Protein AF-A0A7S1DDI4-F1 (afdb_monomer_lite)

Secondary structure (DSSP, 8-state):
---SEEEEEETTEEEEE-EEEEEPPSSTTSPEEEEEEE--TT--HHHHHHHHHHHHS-TT----SSPPPPGGG--EEEEEE---SS---EEEEE-HHHHHHHTT--STTSPPPHHHHHHHHT--EEEE-S-EEEE-TTS-EEEESSHHHHHHHHHHHHHHHHHHHHHHHHHHHHHHHHHHHHHHHHHHHHHTTSS--TT--HHHHHHHHHHTTPPPPPP-

Sequence (220 aa):
GFEGEVERIGPHSYRLRGFAEYFEPVAKGKPGIVSVTEIGPTLRTDTLREAWKERFGPVEVKESKRRKAPDAHQFLKDEAVFNTATKIRIDLTVDPDKLRAACGVTSAKRKVTCERLEKVLGISETVSTTNVHMFDAKMCMRRFATPEAVMEHFFRHRMEAYDRRKAHQVAQMRERVKELSNRARYSTMVHDGELSVVKKRVADRIADLEAFGFDKMLPK

Radius of gyration: 36.26 Å; chains: 1; bounding box: 77×39×101 Å

Foldseek 3Di:
DAPFDWADPDPFKIKTAWFKDKADDPDPPFWIKIKTWGFGPVDDPVVLVVVCCQFADDPPDPDDDDDHHPPLRNFFDDKDWPDDPPIGIIITGTHPVSLCVQLVNPDPPDHRDRVSVCVSSVRMDMDGPCADWDQAPVRDIDGDRGPVSVVVSVVVVVVVVVVVVVVVVVVVVVLVCLVVVLVVVVVVCVVVVVDDPPPDDPVVNVVVCVVVPRDDHDDD

Structure (mmCIF, N/CA/C/O backbone):
data_AF-A0A7S1DDI4-F1
#
_entry.id   AF-A0A7S1DDI4-F1
#
loop_
_atom_site.group_PDB
_atom_site.id
_atom_site.type_symbol
_atom_site.label_atom_id
_atom_site.label_alt_id
_atom_site.label_comp_id
_atom_site.label_asym_id
_atom_site.label_entity_id
_atom_site.label_seq_id
_atom_site.pdbx_PDB_ins_code
_atom_site.Cartn_x
_atom_site.Cartn_y
_atom_site.Cartn_z
_atom_site.occupancy
_atom_site.B_iso_or_equiv
_atom_site.auth_seq_id
_atom_site.auth_comp_id
_atom_site.auth_asym_id
_atom_site.auth_atom_id
_atom_site.pdbx_PDB_model_num
ATOM 1 N N . GLY A 1 1 ? 3.780 9.840 -7.175 1.00 84.38 1 GLY A N 1
ATOM 2 C CA . GLY A 1 1 ? 3.433 8.405 -7.092 1.00 84.38 1 GLY A CA 1
ATOM 3 C C . GLY A 1 1 ? 3.817 7.763 -8.406 1.00 84.38 1 GLY A C 1
ATOM 4 O O . GLY A 1 1 ? 4.172 8.513 -9.299 1.00 84.38 1 GLY A O 1
ATOM 5 N N . PHE A 1 2 ? 3.774 6.435 -8.517 1.00 89.81 2 PHE A N 1
ATOM 6 C CA . PHE A 1 2 ? 4.017 5.763 -9.800 1.00 89.81 2 PHE A CA 1
ATOM 7 C C . PHE A 1 2 ? 2.853 6.063 -10.755 1.00 89.81 2 PHE A C 1
ATOM 9 O O . PHE A 1 2 ? 1.707 5.762 -10.415 1.00 89.81 2 PHE A O 1
ATOM 16 N N . GLU A 1 3 ? 3.139 6.702 -11.889 1.00 90.44 3 GLU A N 1
ATOM 17 C CA . GLU A 1 3 ? 2.148 7.064 -12.922 1.00 90.44 3 GLU A CA 1
ATOM 18 C C . GLU A 1 3 ? 2.139 6.052 -14.088 1.00 90.44 3 GLU A C 1
ATOM 20 O O . GLU A 1 3 ? 1.353 6.197 -15.021 1.00 90.44 3 GLU A O 1
ATOM 25 N N . GLY A 1 4 ? 2.990 5.020 -14.026 1.00 88.44 4 GLY A N 1
ATOM 26 C CA . GLY A 1 4 ? 3.113 3.966 -15.031 1.00 88.44 4 GLY A CA 1
ATOM 27 C C . GLY A 1 4 ? 1.968 2.947 -15.050 1.00 88.44 4 GLY A C 1
ATOM 28 O O . GLY A 1 4 ? 1.038 2.981 -14.242 1.00 88.44 4 GLY A O 1
ATOM 29 N N . GLU A 1 5 ? 2.051 1.990 -15.974 1.00 91.62 5 GLU A N 1
ATOM 30 C CA . GLU A 1 5 ? 1.033 0.945 -16.147 1.00 91.62 5 GLU A CA 1
ATOM 31 C C . GLU A 1 5 ? 1.404 -0.338 -15.387 1.00 91.62 5 GLU A C 1
ATOM 33 O O . GLU A 1 5 ? 2.550 -0.792 -15.419 1.00 91.62 5 GLU A O 1
ATOM 38 N N . VAL A 1 6 ? 0.425 -0.958 -14.722 1.00 93.56 6 VAL A N 1
ATOM 39 C CA . VAL A 1 6 ? 0.587 -2.262 -14.062 1.00 93.56 6 VAL A CA 1
ATOM 40 C C . VAL A 1 6 ? -0.178 -3.319 -14.850 1.00 93.56 6 VAL A C 1
ATOM 42 O O . VAL A 1 6 ? -1.406 -3.351 -14.835 1.00 93.56 6 VAL A O 1
ATOM 45 N N . GLU A 1 7 ? 0.549 -4.212 -15.514 1.00 92.62 7 GLU A N 1
ATOM 46 C CA . GLU A 1 7 ? -0.011 -5.277 -16.347 1.00 92.62 7 GLU A CA 1
ATOM 47 C C . GLU A 1 7 ? 0.190 -6.638 -15.669 1.00 92.62 7 GLU A C 1
ATOM 49 O O . GLU A 1 7 ? 1.288 -6.978 -15.228 1.00 92.62 7 GLU A O 1
ATOM 54 N N . ARG A 1 8 ? -0.847 -7.474 -15.603 1.00 92.12 8 ARG A N 1
ATOM 55 C CA . ARG A 1 8 ? -0.703 -8.853 -15.119 1.00 92.12 8 ARG A CA 1
ATOM 56 C C . ARG A 1 8 ? -0.262 -9.763 -16.267 1.00 92.12 8 ARG A C 1
ATOM 58 O O . ARG A 1 8 ? -1.053 -10.049 -17.157 1.00 92.12 8 ARG A O 1
ATOM 65 N N . ILE A 1 9 ? 0.972 -10.269 -16.213 1.00 93.00 9 ILE A N 1
ATOM 66 C CA . ILE A 1 9 ? 1.520 -11.181 -17.236 1.00 93.00 9 ILE A CA 1
ATOM 67 C C . ILE A 1 9 ? 1.189 -12.646 -16.912 1.00 93.00 9 ILE A C 1
ATOM 69 O O . ILE A 1 9 ? 1.096 -13.488 -17.801 1.00 93.00 9 ILE A O 1
ATOM 73 N N . GLY A 1 10 ? 1.033 -12.981 -15.628 1.00 90.88 10 GLY A N 1
ATOM 74 C CA . GLY A 1 10 ? 0.768 -14.352 -15.199 1.00 90.88 10 GLY A CA 1
ATOM 75 C C . GLY A 1 10 ? 0.037 -14.444 -13.861 1.00 90.88 10 GLY A C 1
ATOM 76 O O . GLY A 1 10 ? -0.266 -13.422 -13.239 1.00 90.88 10 GLY A O 1
ATOM 77 N N . PRO A 1 11 ? -0.228 -15.669 -13.368 1.00 87.75 11 PRO A N 1
ATOM 78 C CA . PRO A 1 11 ? -0.987 -15.875 -12.135 1.00 87.75 11 PRO A CA 1
ATOM 79 C C . PRO A 1 11 ? -0.403 -15.128 -10.931 1.00 87.75 11 PRO A C 1
ATOM 81 O O . PRO A 1 11 ? -1.154 -14.519 -10.174 1.00 87.75 11 PRO A O 1
ATOM 84 N N . HIS A 1 12 ? 0.927 -15.115 -10.818 1.00 90.25 12 HIS A N 1
ATOM 85 C CA . HIS A 1 12 ? 1.681 -14.463 -9.744 1.00 90.25 12 HIS A CA 1
ATOM 86 C C . HIS A 1 12 ? 2.728 -13.477 -10.276 1.00 90.25 12 HIS A C 1
ATOM 88 O O . HIS A 1 12 ? 3.721 -13.242 -9.598 1.00 90.25 12 HIS A O 1
ATOM 94 N N . SER A 1 13 ? 2.580 -12.965 -11.501 1.00 92.62 13 SER A N 1
ATOM 95 C CA . SER A 1 13 ? 3.592 -12.108 -12.128 1.00 92.62 13 SER A CA 1
ATOM 96 C C . SER A 1 13 ? 2.969 -10.868 -12.752 1.00 92.62 13 SER A C 1
ATOM 98 O O . SER A 1 13 ? 1.997 -10.962 -13.504 1.00 92.62 13 SER A O 1
ATOM 100 N N . TYR A 1 14 ? 3.563 -9.720 -12.440 1.00 93.00 14 TYR A N 1
ATOM 101 C CA . TYR A 1 14 ? 3.110 -8.396 -12.840 1.00 93.00 14 TYR A CA 1
ATOM 102 C C . TYR A 1 14 ? 4.252 -7.640 -13.513 1.00 93.00 14 TYR A C 1
ATOM 104 O O . TYR A 1 14 ? 5.384 -7.679 -13.032 1.00 93.00 14 TYR A O 1
ATOM 112 N N . ARG A 1 15 ? 3.955 -6.944 -14.609 1.00 93.44 15 ARG A N 1
ATOM 113 C CA . ARG A 1 15 ? 4.830 -5.960 -15.241 1.00 93.44 15 ARG A CA 1
ATOM 114 C C . ARG A 1 15 ? 4.478 -4.579 -14.719 1.00 93.44 15 ARG A C 1
ATOM 116 O O . ARG A 1 15 ? 3.309 -4.212 -14.708 1.00 93.44 15 ARG A O 1
ATOM 123 N N . LEU A 1 16 ? 5.489 -3.816 -14.343 1.00 93.94 16 LEU A N 1
ATOM 124 C CA . LEU A 1 16 ? 5.377 -2.410 -13.981 1.00 93.94 16 LEU A CA 1
ATOM 125 C C . LEU A 1 16 ? 6.061 -1.628 -15.094 1.00 93.94 16 LEU A C 1
ATOM 127 O O . LEU A 1 16 ? 7.286 -1.680 -15.217 1.00 93.94 16 LEU A O 1
ATOM 131 N N . ARG A 1 17 ? 5.270 -1.005 -15.964 1.00 91.81 17 ARG A N 1
ATOM 132 C CA . ARG A 1 17 ? 5.754 -0.366 -17.184 1.00 91.81 17 ARG A CA 1
ATOM 133 C C . ARG A 1 17 ? 6.088 1.097 -16.943 1.00 91.81 17 ARG A C 1
ATOM 135 O O . ARG A 1 17 ? 5.250 1.851 -16.451 1.00 91.81 17 ARG A O 1
ATOM 142 N N . GLY A 1 18 ? 7.303 1.475 -17.325 1.00 90.19 18 GLY A N 1
ATOM 143 C CA . GLY A 1 18 ? 7.683 2.873 -17.486 1.00 90.19 18 GLY A CA 1
ATOM 144 C C . GLY A 1 18 ? 7.173 3.445 -18.810 1.00 90.19 18 GLY A C 1
ATOM 145 O O . GLY A 1 18 ? 6.690 2.714 -19.674 1.00 90.19 18 GLY A O 1
ATOM 146 N N . PHE A 1 19 ? 7.333 4.752 -18.986 1.00 91.94 19 PHE A N 1
ATOM 147 C CA . PHE A 1 19 ? 6.937 5.461 -20.197 1.00 91.94 19 PHE A CA 1
ATOM 148 C C . PHE A 1 19 ? 8.139 6.145 -20.833 1.00 91.94 19 PHE A C 1
ATOM 150 O O . PHE A 1 19 ? 8.866 6.907 -20.188 1.00 91.94 19 PHE A O 1
ATOM 157 N N . ALA A 1 20 ? 8.318 5.874 -22.124 1.00 92.31 20 ALA A N 1
ATOM 158 C CA . ALA A 1 20 ? 9.282 6.555 -22.967 1.00 92.31 20 ALA A CA 1
ATOM 159 C C . ALA A 1 20 ? 8.697 6.806 -24.357 1.00 92.31 20 ALA A C 1
ATOM 161 O O . ALA A 1 20 ? 8.103 5.915 -24.971 1.00 92.31 20 ALA A O 1
ATOM 162 N N . GLU A 1 21 ? 8.921 8.008 -24.874 1.00 90.75 21 GLU A N 1
ATOM 163 C CA . GLU A 1 21 ? 8.532 8.398 -26.224 1.00 90.75 21 GLU A CA 1
ATOM 164 C C . GLU A 1 21 ? 9.764 8.764 -27.051 1.00 90.75 21 GLU A C 1
ATOM 166 O O . GLU A 1 21 ? 10.669 9.459 -26.590 1.00 90.75 21 GLU A O 1
ATOM 171 N N . TYR A 1 22 ? 9.801 8.276 -28.291 1.00 90.12 22 TYR A N 1
ATOM 172 C CA . TYR A 1 22 ? 10.848 8.610 -29.247 1.00 90.12 22 TYR A CA 1
ATOM 173 C C . TYR A 1 22 ? 10.366 9.671 -30.236 1.00 90.12 22 TYR A C 1
ATOM 175 O O . TYR A 1 22 ? 9.380 9.472 -30.950 1.00 90.12 22 TYR A O 1
ATOM 183 N N . PHE A 1 23 ? 11.124 10.758 -30.315 1.00 87.69 23 PHE A N 1
ATOM 184 C CA . PHE A 1 23 ? 10.962 11.851 -31.257 1.00 87.69 23 PHE A CA 1
ATOM 185 C C . PHE A 1 23 ? 11.992 11.719 -32.382 1.00 87.69 23 PHE A C 1
ATOM 187 O O . PHE A 1 23 ? 13.209 11.769 -32.166 1.00 87.69 23 PHE A O 1
ATOM 194 N N . GLU A 1 24 ? 11.487 11.534 -33.603 1.00 81.75 24 GLU A N 1
ATOM 195 C CA . GLU A 1 24 ? 12.310 11.437 -34.806 1.00 81.75 24 GLU A CA 1
ATOM 196 C C . GLU A 1 24 ? 12.983 12.783 -35.135 1.00 81.75 24 GLU A C 1
ATOM 198 O O . GLU A 1 24 ? 12.406 13.847 -34.895 1.00 81.75 24 GLU A O 1
ATOM 203 N N . PRO A 1 25 ? 14.202 12.767 -35.701 1.00 83.44 25 PRO A N 1
ATOM 204 C CA . PRO A 1 25 ? 14.901 13.992 -36.060 1.00 83.44 25 PRO A CA 1
ATOM 205 C C . PRO A 1 25 ? 14.186 14.748 -37.189 1.00 83.44 25 PRO A C 1
ATOM 207 O O . PRO A 1 25 ? 13.810 14.174 -38.207 1.00 83.44 25 PRO A O 1
ATOM 210 N N . VAL A 1 26 ? 14.091 16.075 -37.046 1.00 75.50 26 VAL A N 1
ATOM 211 C CA . VAL A 1 26 ? 13.443 16.980 -38.022 1.00 75.50 26 VAL A CA 1
ATOM 212 C C . VAL A 1 26 ? 14.180 17.020 -39.375 1.00 75.50 26 VAL A C 1
ATOM 214 O O . VAL A 1 26 ? 13.585 17.341 -40.399 1.00 75.50 26 VAL A O 1
ATOM 217 N N . ALA A 1 27 ? 15.474 16.682 -39.406 1.00 75.56 27 ALA A N 1
ATOM 218 C CA . ALA A 1 27 ? 16.278 16.617 -40.628 1.00 75.56 27 ALA A CA 1
ATOM 219 C C . ALA A 1 27 ? 17.186 15.378 -40.634 1.00 75.56 27 ALA A C 1
ATOM 221 O O . ALA A 1 27 ? 17.688 14.965 -39.585 1.00 75.56 27 ALA A O 1
ATOM 222 N N . LYS A 1 28 ? 17.440 14.816 -41.825 1.00 69.38 28 LYS A N 1
ATOM 223 C CA . LYS A 1 28 ? 18.372 13.689 -42.003 1.00 69.38 28 LYS A CA 1
ATOM 224 C C . LYS A 1 28 ? 19.767 14.079 -41.494 1.00 69.38 28 LYS A C 1
ATOM 226 O O . LYS A 1 28 ? 20.291 15.114 -41.889 1.00 69.38 28 LYS A O 1
ATOM 231 N N . GLY A 1 29 ? 20.342 13.259 -40.613 1.00 70.31 29 GLY A N 1
ATOM 232 C CA . GLY A 1 29 ? 21.663 13.484 -40.007 1.00 70.31 29 GLY A CA 1
ATOM 233 C C . GLY A 1 29 ? 21.658 14.193 -38.645 1.00 70.31 29 GLY A C 1
ATOM 234 O O . GLY A 1 29 ? 22.714 14.296 -38.024 1.00 70.31 29 GLY A O 1
ATOM 235 N N . LYS A 1 30 ? 20.501 14.651 -38.141 1.00 80.00 30 LYS A N 1
ATOM 236 C CA . LYS A 1 30 ? 20.372 15.143 -36.757 1.00 80.00 30 LYS A CA 1
ATOM 237 C C . LYS A 1 30 ? 20.088 13.987 -35.781 1.00 80.00 30 LYS A C 1
ATOM 239 O O . LYS A 1 30 ? 19.490 12.991 -36.193 1.00 80.00 30 LYS A O 1
ATOM 244 N N . PRO A 1 31 ? 20.499 14.094 -34.502 1.00 83.94 31 PRO A N 1
ATOM 245 C CA . PRO A 1 31 ? 20.160 13.092 -33.496 1.00 83.94 31 PRO A CA 1
ATOM 246 C C . PRO A 1 31 ? 18.652 13.094 -33.204 1.00 83.94 31 PRO A C 1
ATOM 248 O O . PRO A 1 31 ? 17.998 14.134 -33.286 1.00 83.94 31 PRO A O 1
ATOM 251 N N . GLY A 1 32 ? 18.108 11.922 -32.874 1.00 87.25 32 GLY A N 1
ATOM 252 C CA . GLY A 1 32 ? 16.754 11.800 -32.332 1.00 87.25 32 GLY A CA 1
ATOM 253 C C . GLY A 1 32 ? 16.747 12.026 -30.820 1.00 87.25 32 GLY A C 1
ATOM 254 O O . GLY A 1 32 ? 17.802 11.999 -30.184 1.00 87.25 32 GLY A O 1
ATOM 255 N N . ILE A 1 33 ? 15.561 12.222 -30.245 1.00 90.31 33 ILE A N 1
ATOM 256 C CA . ILE A 1 33 ? 15.396 12.417 -28.798 1.00 90.31 33 ILE A CA 1
ATOM 257 C C . ILE A 1 33 ? 14.494 11.316 -28.257 1.00 90.31 33 ILE A C 1
ATOM 259 O O . ILE A 1 33 ? 13.410 11.093 -28.788 1.00 90.31 33 ILE A O 1
ATOM 263 N N . VAL A 1 34 ? 14.920 10.627 -27.201 1.00 92.19 34 VAL A N 1
ATOM 264 C CA . VAL A 1 34 ? 14.038 9.754 -26.416 1.00 92.19 34 VAL A CA 1
ATOM 265 C C . VAL A 1 34 ? 13.746 10.445 -25.096 1.00 92.19 34 VAL A C 1
ATOM 267 O O . VAL A 1 34 ? 14.666 10.663 -24.315 1.00 92.19 34 VAL A O 1
ATOM 270 N N . SER A 1 35 ? 12.485 10.785 -24.848 1.00 92.81 35 SER A N 1
ATOM 271 C CA . SER A 1 35 ? 12.054 11.355 -23.572 1.00 92.81 35 SER A CA 1
ATOM 272 C C . SER A 1 35 ? 11.513 10.246 -22.683 1.00 92.81 35 SER A C 1
ATOM 274 O O . SER A 1 35 ? 10.544 9.575 -23.040 1.00 92.81 35 SER A O 1
ATOM 276 N N . VAL A 1 36 ? 12.165 10.030 -21.544 1.00 93.94 36 VAL A N 1
ATOM 277 C CA . VAL A 1 36 ? 11.733 9.091 -20.507 1.00 93.94 36 VAL A CA 1
ATOM 278 C C . VAL A 1 36 ? 11.034 9.881 -19.414 1.00 93.94 36 VAL A C 1
ATOM 280 O O . VAL A 1 36 ? 11.649 10.741 -18.780 1.00 93.94 36 VAL A O 1
ATOM 283 N N . THR A 1 37 ? 9.760 9.580 -19.190 1.00 93.44 37 THR A N 1
ATOM 284 C CA . THR A 1 37 ? 8.915 10.293 -18.221 1.00 93.44 37 THR A CA 1
ATOM 285 C C . THR A 1 37 ? 8.569 9.449 -17.002 1.00 93.44 37 THR A C 1
ATOM 287 O O . THR A 1 37 ? 8.270 10.005 -15.955 1.00 93.44 37 THR A O 1
ATOM 290 N N . GLU A 1 38 ? 8.640 8.120 -17.108 1.00 93.88 38 GLU A N 1
ATOM 291 C CA . GLU A 1 38 ? 8.346 7.212 -15.997 1.00 93.88 38 GLU A CA 1
ATOM 292 C C . GLU A 1 38 ? 9.267 5.988 -16.049 1.00 93.88 38 GLU A C 1
ATOM 294 O O . GLU A 1 38 ? 9.551 5.457 -17.126 1.00 93.88 38 GLU A O 1
ATOM 299 N N . ILE A 1 39 ? 9.710 5.520 -14.883 1.00 93.00 39 ILE A N 1
ATOM 300 C CA . ILE A 1 39 ? 10.532 4.314 -14.722 1.00 93.00 39 ILE A CA 1
ATOM 301 C C . ILE A 1 39 ? 9.893 3.391 -13.683 1.00 93.00 39 ILE A C 1
ATOM 303 O O . ILE A 1 39 ? 9.086 3.837 -12.871 1.00 93.00 39 ILE A O 1
ATOM 307 N N . GLY A 1 40 ? 10.269 2.112 -13.689 1.00 91.00 40 GLY A N 1
ATOM 308 C CA . GLY A 1 40 ? 9.807 1.130 -12.711 1.00 91.00 40 GLY A CA 1
ATOM 309 C C . GLY A 1 40 ? 9.997 1.612 -11.265 1.00 91.00 40 GLY A C 1
ATOM 310 O O . GLY A 1 40 ? 11.004 2.255 -10.959 1.00 91.00 40 GLY A O 1
ATOM 311 N N . PRO A 1 41 ? 9.046 1.326 -10.362 1.00 90.19 41 PRO A N 1
ATOM 312 C CA . PRO A 1 41 ? 8.968 1.991 -9.065 1.00 90.19 41 PRO A CA 1
ATOM 313 C C . PRO A 1 41 ? 10.119 1.660 -8.111 1.00 90.19 41 PRO A C 1
ATOM 315 O O . PRO A 1 41 ? 10.296 2.381 -7.129 1.00 90.19 41 PRO A O 1
ATOM 318 N N . THR A 1 42 ? 10.890 0.592 -8.352 1.00 89.50 42 THR A N 1
ATOM 319 C CA . THR A 1 42 ? 12.076 0.283 -7.535 1.00 89.50 42 THR A CA 1
ATOM 320 C C . THR A 1 42 ? 13.387 0.773 -8.153 1.00 89.50 42 THR A C 1
ATOM 322 O O . THR A 1 42 ? 14.415 0.803 -7.470 1.00 89.50 42 THR A O 1
ATOM 325 N N . LEU A 1 43 ? 13.352 1.245 -9.404 1.00 89.75 43 LEU A N 1
ATOM 326 C CA . LEU A 1 43 ? 14.507 1.823 -10.081 1.00 89.75 43 LEU A CA 1
ATOM 327 C C . LEU A 1 43 ? 14.795 3.229 -9.555 1.00 89.75 43 LEU A C 1
ATOM 329 O O . LEU A 1 43 ? 13.902 4.059 -9.391 1.00 89.75 43 LEU A O 1
ATOM 333 N N . ARG A 1 44 ? 16.081 3.528 -9.351 1.00 90.56 44 ARG A N 1
ATOM 334 C CA . ARG A 1 44 ? 16.540 4.895 -9.087 1.00 90.56 44 ARG A CA 1
ATOM 335 C C . ARG A 1 44 ? 17.054 5.531 -10.367 1.00 90.56 44 ARG A C 1
ATOM 337 O O . ARG A 1 44 ? 17.801 4.906 -11.123 1.00 90.56 44 ARG A O 1
ATOM 344 N N . THR A 1 45 ? 16.706 6.799 -10.568 1.00 90.38 45 THR A N 1
ATOM 345 C CA . THR A 1 45 ? 17.098 7.577 -11.751 1.00 90.38 45 THR A CA 1
ATOM 346 C C . THR A 1 45 ? 18.607 7.583 -11.962 1.00 90.38 45 THR A C 1
ATOM 348 O O . THR A 1 45 ? 19.059 7.390 -13.084 1.00 90.38 45 THR A O 1
ATOM 351 N N . ASP A 1 46 ? 19.393 7.736 -10.894 1.00 89.25 46 ASP A N 1
ATOM 352 C CA . ASP A 1 46 ? 20.854 7.830 -10.996 1.00 89.25 46 ASP A CA 1
ATOM 353 C C . ASP A 1 46 ? 21.481 6.499 -11.410 1.00 89.25 46 ASP A C 1
ATOM 355 O O . ASP A 1 46 ? 22.232 6.448 -12.381 1.00 89.25 46 ASP A O 1
ATOM 359 N N . THR A 1 47 ? 21.074 5.402 -10.763 1.00 89.94 47 THR A N 1
ATOM 360 C CA . THR A 1 47 ? 21.549 4.053 -11.110 1.00 89.94 47 THR A CA 1
ATOM 361 C C . THR A 1 47 ? 21.197 3.668 -12.543 1.00 89.94 47 THR A C 1
ATOM 363 O O . THR A 1 47 ? 21.973 3.003 -13.227 1.00 89.94 47 THR A O 1
ATOM 366 N N . LEU A 1 48 ? 20.025 4.098 -13.017 1.00 90.06 48 LEU A N 1
ATOM 367 C CA . LEU A 1 48 ? 19.568 3.788 -14.362 1.00 90.06 48 LEU A CA 1
ATOM 368 C C . LEU A 1 48 ? 20.336 4.597 -15.413 1.00 90.06 48 LEU A C 1
ATOM 370 O O . LEU A 1 48 ? 20.734 4.049 -16.437 1.00 90.06 48 LEU A O 1
ATOM 374 N N . ARG A 1 49 ? 20.606 5.874 -15.134 1.00 89.75 49 ARG A N 1
ATOM 375 C CA . ARG A 1 49 ? 21.413 6.737 -16.003 1.00 89.75 49 ARG A CA 1
ATOM 376 C C . ARG A 1 49 ? 22.855 6.263 -16.122 1.00 89.75 49 ARG A C 1
ATOM 378 O O . ARG A 1 49 ? 23.386 6.225 -17.228 1.00 89.75 49 ARG A O 1
ATOM 385 N N . GLU A 1 50 ? 23.480 5.864 -15.018 1.00 88.62 50 GLU A N 1
ATOM 386 C CA . GLU A 1 50 ? 24.819 5.262 -15.048 1.00 88.62 50 GLU A CA 1
ATOM 387 C C . GLU A 1 50 ? 24.830 3.990 -15.902 1.00 88.62 50 GLU A C 1
ATOM 389 O O . GLU A 1 50 ? 25.683 3.844 -16.779 1.00 88.62 50 GLU A O 1
ATOM 394 N N . ALA A 1 51 ? 23.821 3.127 -15.741 1.00 87.88 51 ALA A N 1
ATOM 395 C CA . ALA A 1 51 ? 23.668 1.939 -16.573 1.00 87.88 51 ALA A CA 1
ATOM 396 C C . ALA A 1 51 ? 23.455 2.280 -18.059 1.00 87.88 51 ALA A C 1
ATOM 398 O O . ALA A 1 51 ? 23.956 1.561 -18.923 1.00 87.88 51 ALA A O 1
ATOM 399 N N . TRP A 1 52 ? 22.743 3.362 -18.391 1.00 89.62 52 TRP A N 1
ATOM 400 C CA . TRP A 1 52 ? 22.600 3.825 -19.776 1.00 89.62 52 TRP A CA 1
ATOM 401 C C . TRP A 1 52 ? 23.911 4.342 -20.357 1.00 89.62 52 TRP A C 1
ATOM 403 O O . TRP A 1 52 ? 24.232 4.000 -21.492 1.00 89.62 52 TRP A O 1
ATOM 413 N N . LYS A 1 53 ? 24.693 5.109 -19.592 1.00 86.00 53 LYS A N 1
ATOM 414 C CA . LYS A 1 53 ? 26.021 5.571 -20.024 1.00 86.00 53 LYS A CA 1
ATOM 415 C C . LYS A 1 53 ? 26.966 4.408 -20.280 1.00 86.00 53 LYS A C 1
ATOM 417 O O . LYS A 1 53 ? 27.610 4.375 -21.320 1.00 86.00 53 LYS A O 1
ATOM 422 N N . GLU A 1 54 ? 27.005 3.435 -19.373 1.00 83.12 54 GLU A N 1
ATOM 423 C CA . GLU A 1 54 ? 27.855 2.249 -19.512 1.00 83.12 54 GLU A CA 1
ATOM 424 C C . GLU A 1 54 ? 27.435 1.384 -20.712 1.00 83.12 54 GLU A C 1
ATOM 426 O O . GLU A 1 54 ? 28.279 0.878 -21.450 1.00 83.12 54 GLU A O 1
ATOM 431 N N . ARG A 1 55 ? 26.125 1.204 -20.925 1.00 82.38 55 ARG A N 1
ATOM 432 C CA . ARG A 1 55 ? 25.602 0.310 -21.971 1.00 82.38 55 ARG A CA 1
ATOM 433 C C . ARG A 1 55 ? 25.544 0.944 -23.355 1.00 82.38 55 ARG A C 1
ATOM 435 O O . ARG A 1 55 ? 25.716 0.226 -24.339 1.00 82.38 55 ARG A O 1
ATOM 442 N N . PHE A 1 56 ? 25.247 2.239 -23.433 1.00 84.38 56 PHE A N 1
ATOM 443 C CA . PHE A 1 56 ? 24.902 2.925 -24.681 1.00 84.38 56 PHE A CA 1
ATOM 444 C C . PHE A 1 56 ? 25.819 4.105 -25.020 1.00 84.38 56 PHE A C 1
ATOM 446 O O . PHE A 1 56 ? 25.709 4.624 -26.131 1.00 84.38 56 PHE A O 1
ATOM 453 N N . GLY A 1 57 ? 26.687 4.541 -24.102 1.00 77.56 57 GLY A N 1
ATOM 454 C CA . GLY A 1 57 ? 27.624 5.644 -24.321 1.00 77.56 57 GLY A CA 1
ATOM 455 C C . GLY A 1 57 ? 28.846 5.269 -25.178 1.00 77.56 57 GLY A C 1
ATOM 456 O O . GLY A 1 57 ? 29.063 4.093 -25.489 1.00 77.56 57 GLY A O 1
ATOM 457 N N . PRO A 1 58 ? 29.655 6.267 -25.582 1.00 66.81 58 PRO A N 1
ATOM 458 C CA . PRO A 1 58 ? 30.888 6.050 -26.340 1.00 66.81 58 PRO A CA 1
ATOM 459 C C . P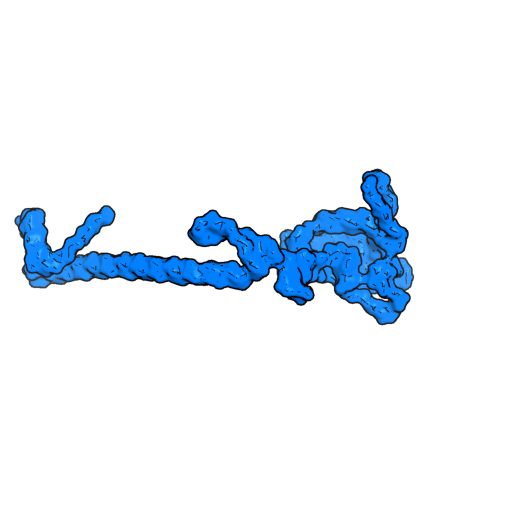RO A 1 58 ? 31.961 5.316 -25.511 1.00 66.81 58 PRO A C 1
ATOM 461 O O . PRO A 1 58 ? 32.019 5.432 -24.291 1.00 66.81 58 PRO A O 1
ATOM 464 N N . VAL A 1 59 ? 32.844 4.572 -26.189 1.00 58.84 59 VAL A N 1
ATOM 465 C CA . VAL A 1 59 ? 33.813 3.587 -25.634 1.00 58.84 59 VAL A CA 1
ATOM 466 C C . VAL A 1 59 ? 34.896 4.171 -24.702 1.00 58.84 59 VAL A C 1
ATOM 468 O O . VAL A 1 59 ? 35.790 3.452 -24.267 1.00 58.84 59 VAL A O 1
ATOM 471 N N . GLU A 1 60 ? 34.866 5.456 -24.361 1.00 53.53 60 GLU A N 1
ATOM 472 C CA . GLU A 1 60 ? 36.010 6.137 -23.734 1.00 53.53 60 GLU A CA 1
ATOM 473 C C . GLU A 1 60 ? 36.311 5.736 -22.275 1.00 53.53 60 GLU A C 1
ATOM 475 O O . GLU A 1 60 ? 37.341 6.139 -21.732 1.00 53.53 60 GLU A O 1
ATOM 480 N N . VAL A 1 61 ? 35.508 4.879 -21.634 1.00 48.38 61 VAL A N 1
ATOM 481 C CA . VAL A 1 61 ? 35.758 4.459 -20.245 1.00 48.38 61 VAL A CA 1
ATOM 482 C C . VAL A 1 61 ? 36.687 3.239 -20.181 1.00 48.38 61 VAL A C 1
ATOM 484 O O . VAL A 1 61 ? 36.277 2.079 -20.262 1.00 48.38 61 VAL A O 1
ATOM 487 N N . LYS A 1 62 ? 37.981 3.511 -19.989 1.00 47.62 62 LYS A N 1
ATOM 488 C CA . LYS A 1 62 ? 38.960 2.545 -19.474 1.00 47.62 62 LYS A CA 1
ATOM 489 C C . LYS A 1 62 ? 38.653 2.252 -17.999 1.00 47.62 62 LYS A C 1
ATOM 491 O O . LYS A 1 62 ? 39.116 3.005 -17.162 1.00 47.62 62 LYS A O 1
ATOM 496 N N . GLU A 1 63 ? 37.911 1.185 -17.689 1.00 43.84 63 GLU A N 1
ATOM 497 C CA . GLU A 1 63 ? 38.178 0.256 -16.565 1.00 43.84 63 GLU A CA 1
ATOM 498 C C . GLU A 1 63 ? 37.024 -0.730 -16.282 1.00 43.84 63 GLU A C 1
ATOM 500 O O . GLU A 1 63 ? 35.849 -0.388 -16.312 1.00 43.84 63 GLU A O 1
ATOM 505 N N . SER A 1 64 ? 37.418 -1.950 -15.886 1.00 47.28 64 SER A N 1
ATOM 506 C CA . SER A 1 64 ? 36.670 -2.976 -15.127 1.00 47.28 64 SER A CA 1
ATOM 507 C C . SER A 1 64 ? 35.783 -4.028 -15.854 1.00 47.28 64 SER A C 1
ATOM 509 O O . SER A 1 64 ? 34.611 -3.863 -16.157 1.00 47.28 64 SER A O 1
ATOM 511 N N . LYS A 1 65 ? 36.381 -5.217 -16.049 1.00 46.06 65 LYS A N 1
ATOM 512 C CA . LYS A 1 65 ? 35.860 -6.596 -15.831 1.00 46.06 65 LYS A CA 1
ATOM 513 C C . LYS A 1 65 ? 34.389 -6.991 -16.152 1.00 46.06 65 LYS A C 1
ATOM 515 O O . LYS A 1 65 ? 33.920 -7.976 -15.578 1.00 46.06 65 LYS A O 1
ATOM 520 N N . ARG A 1 66 ? 33.664 -6.380 -17.098 1.00 49.31 66 ARG A N 1
ATOM 521 C CA . ARG A 1 66 ? 32.409 -6.964 -17.648 1.00 49.31 66 ARG A CA 1
ATOM 522 C C . ARG A 1 66 ? 32.347 -6.944 -19.182 1.00 49.31 66 ARG A C 1
ATOM 524 O O . ARG A 1 66 ? 33.031 -6.166 -19.838 1.00 49.31 66 ARG A O 1
ATOM 531 N N . ARG A 1 67 ? 31.605 -7.904 -19.762 1.00 45.72 67 ARG A N 1
ATOM 532 C CA . ARG A 1 67 ? 31.536 -8.164 -21.217 1.00 45.72 67 ARG A CA 1
ATOM 533 C C . ARG A 1 67 ? 31.029 -6.922 -21.966 1.00 45.72 67 ARG A C 1
ATOM 535 O O . ARG A 1 67 ? 29.919 -6.469 -21.716 1.00 45.72 67 ARG A O 1
ATOM 542 N N . LYS A 1 68 ? 31.857 -6.429 -22.893 1.00 51.91 68 LYS A N 1
ATOM 543 C CA . LYS A 1 68 ? 31.625 -5.268 -23.768 1.00 51.91 68 LYS A CA 1
ATOM 544 C C . LYS A 1 68 ? 30.318 -5.415 -24.561 1.00 51.91 68 LYS A C 1
ATOM 546 O O . LYS A 1 68 ? 30.091 -6.470 -25.156 1.00 51.91 68 LYS A O 1
ATOM 551 N N . ALA A 1 69 ? 29.488 -4.371 -24.598 1.00 50.19 69 ALA A N 1
ATOM 552 C CA . ALA A 1 69 ? 28.315 -4.329 -25.471 1.00 50.19 69 ALA A CA 1
ATOM 553 C C . ALA A 1 69 ? 28.746 -4.228 -26.956 1.00 50.19 69 ALA A C 1
ATOM 555 O O . ALA A 1 69 ? 29.757 -3.582 -27.245 1.00 50.19 69 ALA A O 1
ATOM 556 N N . PRO A 1 70 ? 28.023 -4.855 -27.906 1.00 58.75 70 PRO A N 1
ATOM 557 C CA . PRO A 1 70 ? 28.308 -4.728 -29.338 1.00 58.75 70 PRO A CA 1
ATOM 558 C C . PRO A 1 70 ? 28.187 -3.268 -29.805 1.00 58.75 70 PRO A C 1
ATOM 560 O O . PRO A 1 70 ? 27.272 -2.576 -29.364 1.00 58.75 70 PRO A O 1
ATOM 563 N N . ASP A 1 71 ? 29.022 -2.827 -30.752 1.00 59.97 71 ASP A N 1
ATOM 564 C CA . ASP A 1 71 ? 29.023 -1.455 -31.322 1.00 59.97 71 ASP A CA 1
ATOM 565 C C . ASP A 1 71 ? 27.633 -0.989 -31.823 1.00 59.97 71 ASP A C 1
ATOM 567 O O . ASP A 1 71 ? 27.260 0.184 -31.737 1.00 59.97 71 ASP A O 1
ATOM 571 N N . ALA A 1 72 ? 26.795 -1.949 -32.230 1.00 58.69 72 ALA A N 1
ATOM 572 C CA . ALA A 1 72 ? 25.397 -1.740 -32.606 1.00 58.69 72 ALA A CA 1
ATOM 573 C C . ALA A 1 72 ? 24.501 -1.146 -31.492 1.00 58.69 72 ALA A C 1
ATOM 575 O O . ALA A 1 72 ? 23.411 -0.670 -31.794 1.00 58.69 72 ALA A O 1
ATOM 576 N N . HIS A 1 73 ? 24.929 -1.165 -30.224 1.00 63.66 73 HIS A N 1
ATOM 577 C CA . HIS A 1 73 ? 24.153 -0.664 -29.081 1.00 63.66 73 HIS A CA 1
ATOM 578 C C . HIS A 1 73 ? 24.645 0.695 -28.558 1.00 63.66 73 HIS A C 1
ATOM 580 O O . HIS A 1 73 ? 24.035 1.247 -27.651 1.00 63.66 73 HIS A O 1
ATOM 586 N N . GLN A 1 74 ? 25.697 1.283 -29.135 1.00 76.94 74 GLN A N 1
ATOM 587 C CA . GLN A 1 74 ? 26.206 2.594 -28.712 1.00 76.94 74 GLN A CA 1
ATOM 588 C C . GLN A 1 74 ? 25.467 3.728 -29.416 1.00 76.94 74 GLN A C 1
ATOM 590 O O . GLN A 1 74 ? 25.943 4.257 -30.425 1.00 76.94 74 GLN A O 1
ATOM 595 N N . PHE A 1 75 ? 24.273 4.054 -28.929 1.00 83.50 75 PHE A N 1
ATOM 596 C CA . PHE A 1 75 ? 23.425 5.093 -29.512 1.00 83.50 75 PHE A CA 1
ATOM 597 C C . PHE A 1 75 ? 23.327 6.364 -28.665 1.00 83.50 75 PHE A C 1
ATOM 599 O O . PHE A 1 75 ? 22.826 7.355 -29.184 1.00 83.50 75 PHE A O 1
ATOM 606 N N . LEU A 1 76 ? 23.771 6.377 -27.406 1.00 86.06 76 LEU A N 1
ATOM 607 C CA . LEU A 1 76 ? 23.634 7.534 -26.519 1.00 86.06 76 LEU A CA 1
ATOM 608 C C . LEU A 1 76 ? 24.777 8.531 -26.752 1.00 86.06 76 LEU A C 1
ATOM 610 O O . LEU A 1 76 ? 25.947 8.179 -26.610 1.00 86.06 76 LEU A O 1
ATOM 614 N N . LYS A 1 77 ? 24.431 9.774 -27.101 1.00 84.31 77 LYS A N 1
ATOM 615 C CA . LYS A 1 77 ? 25.391 10.875 -27.297 1.00 84.31 77 LYS A CA 1
ATOM 616 C C . LYS A 1 77 ? 25.440 11.794 -26.085 1.00 84.31 77 LYS A C 1
ATOM 618 O O . LYS A 1 77 ? 26.522 12.100 -25.604 1.00 84.31 77 LYS A O 1
ATOM 623 N N . ASP A 1 78 ? 24.271 12.211 -25.611 1.00 86.25 78 ASP A N 1
ATOM 624 C CA . ASP A 1 78 ? 24.137 13.144 -24.494 1.00 86.25 78 ASP A CA 1
ATOM 625 C C . ASP A 1 78 ? 22.829 12.895 -23.730 1.00 86.25 78 ASP A C 1
ATOM 627 O O . ASP A 1 78 ? 21.901 12.271 -24.254 1.00 86.25 78 ASP A O 1
ATOM 631 N N . GLU A 1 79 ? 22.748 13.392 -22.501 1.00 90.56 79 GLU A N 1
ATOM 632 C CA . GLU A 1 79 ? 21.562 13.333 -21.651 1.00 90.56 79 GLU A CA 1
ATOM 633 C C . GLU A 1 79 ? 21.249 14.707 -21.046 1.00 90.56 79 GLU A C 1
ATOM 635 O O . GLU A 1 79 ? 22.108 15.388 -20.492 1.00 90.56 79 GLU A O 1
ATOM 640 N N . ALA A 1 80 ? 19.977 15.089 -21.086 1.00 91.19 80 ALA A N 1
ATOM 641 C CA . ALA A 1 80 ? 19.465 16.247 -20.374 1.00 91.19 80 ALA A CA 1
ATOM 642 C C . ALA A 1 80 ? 18.481 15.778 -19.299 1.00 91.19 80 ALA A C 1
ATOM 644 O O . ALA A 1 80 ? 17.505 15.080 -19.582 1.00 91.19 80 ALA A O 1
ATOM 645 N N . VAL A 1 81 ? 18.751 16.142 -18.046 1.00 92.44 81 VAL A N 1
ATOM 646 C CA . VAL A 1 81 ? 17.954 15.721 -16.889 1.00 92.44 81 VAL A CA 1
ATOM 647 C C . VAL A 1 81 ? 17.103 16.892 -16.411 1.00 92.44 81 VAL A C 1
ATOM 649 O O . VAL A 1 81 ? 17.629 17.911 -15.973 1.00 92.44 81 VAL A O 1
ATOM 652 N N . PHE A 1 82 ? 15.784 16.716 -16.449 1.00 92.31 82 PHE A N 1
ATOM 653 C CA . PHE A 1 82 ? 14.774 17.693 -16.026 1.00 92.31 82 PHE A CA 1
ATOM 654 C C . PHE A 1 82 ? 13.931 17.163 -14.860 1.00 92.31 82 PHE A C 1
ATOM 656 O O . PHE A 1 82 ? 12.747 17.481 -14.724 1.00 92.31 82 PHE A O 1
ATOM 663 N N . ASN A 1 83 ? 14.533 16.311 -14.031 1.00 89.75 83 ASN A N 1
ATOM 664 C CA . ASN A 1 83 ? 13.864 15.731 -12.877 1.00 89.75 83 ASN A CA 1
ATOM 665 C C . ASN A 1 83 ? 13.469 16.821 -11.874 1.00 89.75 83 ASN A C 1
ATOM 667 O O . ASN A 1 83 ? 14.200 17.779 -11.628 1.00 89.75 83 ASN A O 1
ATOM 671 N N . THR A 1 84 ? 12.314 16.626 -11.253 1.00 88.94 84 THR A N 1
ATOM 672 C CA . THR A 1 84 ? 11.867 17.392 -10.085 1.00 88.94 84 THR A CA 1
ATOM 673 C C . THR A 1 84 ? 11.958 16.504 -8.841 1.00 88.94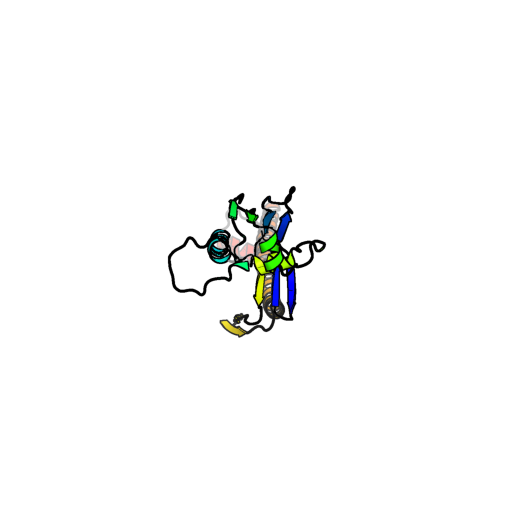 84 THR A C 1
ATOM 675 O O . THR A 1 84 ? 12.391 15.357 -8.921 1.00 88.94 84 THR A O 1
ATOM 678 N N . ALA A 1 85 ? 11.513 16.995 -7.682 1.00 84.12 85 ALA A N 1
ATOM 679 C CA . ALA A 1 85 ? 11.483 16.189 -6.460 1.00 84.12 85 ALA A CA 1
ATOM 680 C C . ALA A 1 85 ? 10.598 14.928 -6.573 1.00 84.12 85 ALA A C 1
ATOM 682 O O . ALA A 1 85 ? 10.814 13.965 -5.843 1.00 84.12 85 ALA A O 1
ATOM 683 N N . THR A 1 86 ? 9.590 14.933 -7.455 1.00 87.56 86 THR A N 1
ATOM 684 C CA . THR A 1 86 ? 8.578 13.863 -7.537 1.00 87.56 86 THR A CA 1
ATOM 685 C C . THR A 1 86 ? 8.299 13.346 -8.943 1.00 87.56 86 THR A C 1
ATOM 687 O O . THR A 1 86 ? 7.651 12.309 -9.065 1.00 87.56 86 THR A O 1
ATOM 690 N N . LYS A 1 87 ? 8.755 14.044 -9.989 1.00 89.25 87 LYS A N 1
ATOM 691 C CA . LYS A 1 87 ? 8.552 13.663 -11.393 1.00 89.25 87 LYS A CA 1
ATOM 692 C C . LYS A 1 87 ? 9.871 13.497 -12.121 1.00 89.25 87 LYS A C 1
ATOM 694 O O . LYS A 1 87 ? 10.801 14.279 -11.909 1.00 89.25 87 LYS A O 1
ATOM 699 N N . ILE A 1 88 ? 9.901 12.517 -13.011 1.00 90.81 88 ILE A N 1
ATOM 700 C CA . ILE A 1 88 ? 11.066 12.165 -13.810 1.00 90.81 88 ILE A CA 1
ATOM 701 C C . ILE A 1 88 ? 10.864 12.715 -15.217 1.00 90.81 88 ILE A C 1
ATOM 703 O O . ILE A 1 88 ? 9.789 12.601 -15.801 1.00 90.81 88 ILE A O 1
ATOM 707 N N . ARG A 1 89 ? 11.906 13.338 -15.756 1.00 92.81 89 ARG A N 1
ATOM 708 C CA . ARG A 1 89 ? 11.985 13.670 -17.172 1.00 92.81 89 ARG A CA 1
ATOM 709 C C . ARG A 1 89 ? 13.443 13.653 -17.582 1.00 92.81 89 ARG A C 1
ATOM 711 O O . ARG A 1 89 ? 14.225 14.494 -17.141 1.00 92.81 89 ARG A O 1
ATOM 718 N N . ILE A 1 90 ? 13.800 12.692 -18.419 1.00 93.12 90 ILE A N 1
ATOM 719 C CA . ILE A 1 90 ? 15.161 12.527 -18.916 1.00 93.12 90 ILE A CA 1
ATOM 720 C C . ILE A 1 90 ? 15.095 12.459 -20.433 1.00 93.12 90 ILE A C 1
ATOM 722 O O . ILE A 1 90 ? 14.503 11.535 -20.989 1.00 93.12 90 ILE A O 1
ATOM 726 N N . ASP A 1 91 ? 15.712 13.434 -21.088 1.00 93.62 91 ASP A N 1
ATOM 727 C CA . ASP A 1 91 ? 15.758 13.520 -22.540 1.00 93.62 91 ASP A CA 1
ATOM 728 C C . ASP A 1 91 ? 17.129 13.007 -23.004 1.00 93.62 91 ASP A C 1
ATOM 730 O O . ASP A 1 91 ? 18.175 13.595 -22.722 1.00 93.62 91 ASP A O 1
ATOM 734 N N . LEU A 1 92 ? 17.128 11.864 -23.686 1.00 91.06 92 LEU A N 1
ATOM 735 C CA . LEU A 1 92 ? 18.320 11.209 -24.212 1.00 91.06 92 LEU A CA 1
ATOM 736 C C . LEU A 1 92 ? 18.516 11.607 -25.673 1.00 91.06 92 LEU A C 1
ATOM 738 O O . LEU A 1 92 ? 17.661 11.339 -26.521 1.00 91.06 92 LEU A O 1
ATOM 742 N N . THR A 1 93 ? 19.667 12.198 -25.978 1.00 91.00 93 THR A N 1
ATOM 743 C CA . THR A 1 93 ? 20.078 12.495 -27.349 1.00 91.00 93 THR A CA 1
ATOM 744 C C . THR A 1 93 ? 20.709 11.248 -27.945 1.00 91.00 93 THR A C 1
ATOM 746 O O . THR A 1 93 ? 21.767 10.800 -27.495 1.00 91.00 93 THR A O 1
ATOM 749 N N . VAL A 1 94 ? 20.062 10.681 -28.962 1.00 89.25 94 VAL A N 1
ATOM 750 C CA . VAL A 1 94 ? 20.414 9.362 -29.491 1.00 89.25 94 VAL A CA 1
ATOM 751 C C . VAL A 1 94 ? 20.652 9.353 -30.994 1.00 89.25 94 VAL A C 1
ATOM 753 O O . VAL A 1 94 ? 20.102 10.150 -31.758 1.00 89.25 94 VAL A O 1
ATOM 756 N N . ASP A 1 95 ? 21.475 8.410 -31.436 1.00 87.69 95 ASP A N 1
ATOM 757 C CA . ASP A 1 95 ? 21.643 8.109 -32.847 1.00 87.69 95 ASP A CA 1
ATOM 758 C C . ASP A 1 95 ? 20.424 7.329 -33.387 1.00 87.69 95 ASP A C 1
ATOM 760 O O . ASP A 1 95 ? 20.125 6.239 -32.885 1.00 87.69 95 ASP A O 1
ATOM 764 N N . PRO A 1 96 ? 19.685 7.876 -34.372 1.00 85.81 96 PRO A N 1
ATOM 765 C CA . PRO A 1 96 ? 18.408 7.315 -34.811 1.00 85.81 96 PRO A CA 1
ATOM 766 C C . PRO A 1 96 ? 18.552 5.926 -35.443 1.00 85.81 96 PRO A C 1
ATOM 768 O O . PRO A 1 96 ? 17.693 5.068 -35.230 1.00 85.81 96 PRO A O 1
ATOM 771 N N . ASP A 1 97 ? 19.634 5.680 -36.183 1.00 84.12 97 ASP A N 1
ATOM 772 C CA . ASP A 1 97 ? 19.832 4.422 -36.904 1.00 84.12 97 ASP A CA 1
ATOM 773 C C . ASP A 1 97 ? 20.192 3.297 -35.930 1.00 84.12 97 ASP A C 1
ATOM 775 O O . ASP A 1 97 ? 19.604 2.210 -35.967 1.00 84.12 97 ASP A O 1
ATOM 779 N N . LYS A 1 98 ? 21.086 3.589 -34.977 1.00 83.69 98 LYS A N 1
ATOM 780 C CA . LYS A 1 98 ? 21.472 2.636 -33.930 1.00 83.69 98 LYS A CA 1
ATOM 781 C C . LYS A 1 98 ? 20.331 2.360 -32.943 1.00 83.69 98 LYS A C 1
ATOM 783 O O . LYS A 1 98 ? 20.127 1.206 -32.569 1.00 83.69 98 LYS A O 1
ATOM 788 N N . LEU A 1 99 ? 19.529 3.365 -32.572 1.00 84.69 99 LEU A N 1
ATOM 789 C CA . LEU A 1 99 ? 18.347 3.155 -31.724 1.00 84.69 99 LEU A CA 1
ATOM 790 C C . LEU A 1 99 ? 17.316 2.251 -32.416 1.00 84.69 99 LEU A C 1
ATOM 792 O O . LEU A 1 99 ? 16.782 1.330 -31.795 1.00 84.69 99 LEU A O 1
ATOM 796 N N . ARG A 1 100 ? 17.034 2.484 -33.705 1.00 84.31 100 ARG A N 1
ATOM 797 C CA . ARG A 1 100 ? 16.110 1.642 -34.483 1.00 84.31 100 ARG A CA 1
ATOM 798 C C . ARG A 1 100 ? 16.613 0.205 -34.587 1.00 84.31 100 ARG A C 1
ATOM 800 O O . ARG A 1 100 ? 15.814 -0.718 -34.407 1.00 84.31 100 ARG A O 1
ATOM 807 N N . ALA A 1 101 ? 17.917 0.015 -34.794 1.00 84.06 101 ALA A N 1
ATOM 808 C CA . ALA A 1 101 ? 18.547 -1.302 -34.775 1.00 84.06 101 ALA A CA 1
ATOM 809 C C . ALA A 1 101 ? 18.387 -1.993 -33.408 1.00 84.06 101 ALA A C 1
ATOM 811 O O . ALA A 1 101 ? 17.920 -3.131 -33.359 1.00 84.06 101 ALA A O 1
ATOM 812 N N . ALA A 1 102 ? 18.662 -1.290 -32.302 1.00 82.50 102 ALA A N 1
ATOM 813 C CA . ALA A 1 102 ? 18.482 -1.804 -30.939 1.00 82.50 102 ALA A CA 1
ATOM 814 C C . ALA A 1 102 ? 17.013 -2.148 -30.624 1.00 82.50 102 ALA A C 1
ATOM 816 O O . ALA A 1 102 ? 16.722 -3.149 -29.970 1.00 82.50 102 ALA A O 1
ATOM 817 N N . CYS A 1 103 ? 16.067 -1.370 -31.154 1.00 82.19 103 CYS A N 1
ATOM 818 C CA . CYS A 1 103 ? 14.634 -1.640 -31.042 1.00 82.19 103 CYS A CA 1
ATOM 819 C C . CYS A 1 103 ? 14.151 -2.766 -31.976 1.00 82.19 103 CYS A C 1
ATOM 821 O O . CYS A 1 103 ? 12.967 -3.113 -31.943 1.00 82.19 103 CYS A O 1
ATOM 823 N N . GLY A 1 104 ? 15.012 -3.332 -32.831 1.00 80.69 104 GLY A N 1
ATOM 824 C CA . GLY A 1 104 ? 14.646 -4.359 -33.811 1.00 80.69 104 GLY A CA 1
ATOM 825 C C . GLY A 1 104 ? 13.689 -3.853 -34.896 1.00 80.69 104 GLY A C 1
ATOM 826 O O . GLY A 1 104 ? 12.831 -4.605 -35.365 1.00 80.69 104 GLY A O 1
ATOM 827 N N . VAL A 1 105 ? 13.778 -2.568 -35.251 1.00 79.75 105 VAL A N 1
ATOM 828 C CA . VAL A 1 105 ? 12.972 -1.919 -36.291 1.00 79.75 105 VAL A CA 1
ATOM 829 C C . VAL A 1 105 ? 13.856 -1.676 -37.514 1.00 79.75 105 VAL A C 1
ATOM 831 O O . VAL A 1 105 ? 14.581 -0.692 -37.581 1.00 79.75 105 VAL A O 1
ATOM 834 N N . THR A 1 106 ? 13.797 -2.576 -38.495 1.00 67.25 106 THR A N 1
ATOM 835 C CA . THR A 1 106 ? 14.611 -2.505 -39.726 1.00 67.25 106 THR A CA 1
ATOM 836 C C . THR A 1 106 ? 13.965 -1.691 -40.850 1.00 67.25 106 THR A C 1
ATOM 838 O O . THR A 1 106 ? 14.651 -1.239 -41.760 1.00 67.25 106 THR A O 1
ATOM 841 N N . SER A 1 107 ? 12.645 -1.481 -40.813 1.00 69.00 107 SER A N 1
ATOM 842 C CA . SER A 1 107 ? 11.917 -0.738 -41.850 1.00 69.00 107 SER A CA 1
ATOM 843 C C . SER A 1 107 ? 11.681 0.717 -41.445 1.00 69.00 107 SER A C 1
ATOM 845 O O . SER A 1 107 ? 11.061 0.973 -40.414 1.00 69.00 107 SER A O 1
ATOM 847 N N . ALA A 1 108 ? 12.052 1.663 -42.314 1.00 65.12 108 ALA A N 1
ATOM 848 C CA . ALA A 1 108 ? 11.867 3.104 -42.093 1.00 65.12 108 ALA A CA 1
ATOM 849 C C . ALA A 1 108 ? 10.401 3.529 -41.852 1.00 65.12 108 ALA A C 1
ATOM 851 O O . ALA A 1 108 ? 10.156 4.551 -41.224 1.00 65.12 108 ALA A O 1
ATOM 852 N N . LYS A 1 109 ? 9.418 2.735 -42.308 1.00 65.69 109 LYS A N 1
ATOM 853 C CA . LYS A 1 109 ? 7.978 3.002 -42.121 1.00 65.69 109 LYS A CA 1
ATOM 854 C C . LYS A 1 109 ? 7.413 2.577 -40.758 1.00 65.69 109 LYS A C 1
ATOM 856 O O . LYS A 1 109 ? 6.292 2.958 -40.438 1.00 65.69 109 LYS A O 1
ATOM 861 N N . ARG A 1 110 ? 8.118 1.756 -39.968 1.00 75.12 110 ARG A N 1
ATOM 862 C CA . ARG A 1 110 ? 7.629 1.345 -38.639 1.00 75.12 110 ARG A CA 1
ATOM 863 C C . ARG A 1 110 ? 8.047 2.370 -37.590 1.00 75.12 110 ARG A C 1
ATOM 865 O O . ARG A 1 110 ? 9.231 2.684 -37.469 1.00 75.12 110 ARG A O 1
ATOM 872 N N . LYS A 1 111 ? 7.070 2.841 -36.811 1.00 79.81 111 LYS A N 1
ATOM 873 C CA . LYS A 1 111 ? 7.305 3.695 -35.642 1.00 79.81 111 LYS A CA 1
ATOM 874 C C . LYS A 1 111 ? 7.958 2.873 -34.526 1.00 79.81 111 LYS A C 1
ATOM 876 O O . LYS A 1 111 ? 7.644 1.694 -34.345 1.00 79.81 111 LYS A O 1
ATOM 881 N N . VAL A 1 112 ? 8.864 3.497 -33.781 1.00 83.94 112 VAL A N 1
ATOM 882 C CA . VAL A 1 112 ? 9.400 2.933 -32.538 1.00 83.94 112 VAL A CA 1
ATOM 883 C C . VAL A 1 112 ? 8.295 2.987 -31.478 1.00 83.94 112 VAL A C 1
ATOM 885 O O . VAL A 1 112 ? 7.744 4.052 -31.215 1.00 83.94 112 VAL A O 1
ATOM 888 N N . THR A 1 113 ? 7.924 1.836 -30.917 1.00 86.44 113 THR A N 1
ATOM 889 C CA . THR A 1 113 ? 6.861 1.726 -29.906 1.00 86.44 113 THR A CA 1
ATOM 890 C C . THR A 1 113 ? 7.426 1.813 -28.487 1.00 86.44 113 THR A C 1
ATOM 892 O O . THR A 1 113 ? 8.575 1.431 -28.258 1.00 86.44 113 THR A O 1
ATOM 895 N N . CYS A 1 114 ? 6.600 2.253 -27.529 1.00 85.31 114 CYS A N 1
ATOM 896 C CA . CYS A 1 114 ? 6.972 2.345 -26.110 1.00 85.31 114 CYS A CA 1
ATOM 897 C C . CYS A 1 114 ? 7.494 1.005 -25.565 1.00 85.31 114 CYS A C 1
ATOM 899 O O . CYS A 1 114 ? 8.573 0.964 -24.996 1.00 85.31 114 CYS A O 1
ATOM 901 N N . GLU A 1 115 ? 6.836 -0.120 -25.867 1.00 85.62 115 GLU A N 1
ATOM 902 C CA . GLU A 1 115 ? 7.267 -1.465 -25.434 1.00 85.62 115 GLU A CA 1
ATOM 903 C C . GLU A 1 115 ? 8.703 -1.828 -25.854 1.00 85.62 115 GLU A C 1
ATOM 905 O O . GLU A 1 115 ? 9.434 -2.512 -25.133 1.00 85.62 115 GLU A O 1
ATOM 910 N N . ARG A 1 116 ? 9.126 -1.385 -27.046 1.00 87.69 116 ARG A N 1
ATOM 911 C CA . ARG A 1 116 ? 10.484 -1.640 -27.546 1.00 87.69 116 ARG A CA 1
ATOM 9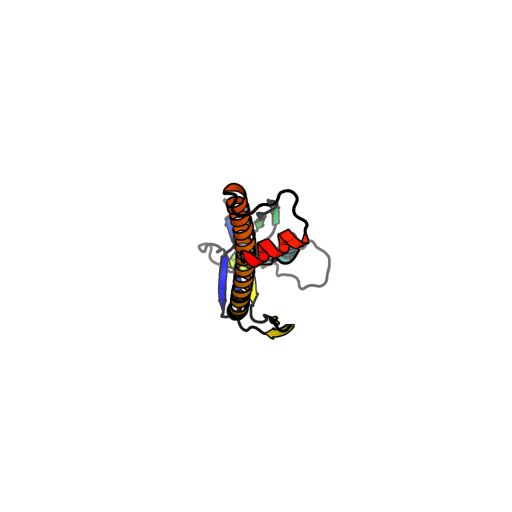12 C C . ARG A 1 116 ? 11.494 -0.770 -26.812 1.00 87.69 116 ARG A C 1
ATOM 914 O O . ARG A 1 116 ? 12.541 -1.280 -26.422 1.00 87.69 116 ARG A O 1
ATOM 921 N N . LEU A 1 117 ? 11.158 0.501 -26.587 1.00 88.69 117 LEU A N 1
ATOM 922 C CA . LEU A 1 117 ? 11.971 1.414 -25.783 1.00 88.69 117 LEU A CA 1
ATOM 923 C C . LEU A 1 117 ? 12.089 0.917 -24.344 1.00 88.69 117 LEU A C 1
ATOM 925 O O . LEU A 1 117 ? 13.188 0.895 -23.805 1.00 88.69 117 LEU A O 1
ATOM 929 N N . GLU A 1 118 ? 10.999 0.426 -23.760 1.00 88.44 118 GLU A N 1
ATOM 930 C CA . GLU A 1 118 ? 10.977 -0.151 -22.419 1.00 88.44 118 GLU A CA 1
ATOM 931 C C . GLU A 1 118 ? 11.969 -1.300 -22.268 1.00 88.44 118 GLU A C 1
ATOM 933 O O . GLU A 1 118 ? 12.747 -1.337 -21.313 1.00 88.44 118 GLU A O 1
ATOM 938 N N . LYS A 1 119 ? 11.980 -2.217 -23.241 1.00 86.81 119 LYS A N 1
ATOM 939 C CA . LYS A 1 119 ? 12.891 -3.362 -23.248 1.00 86.81 119 LYS A CA 1
ATOM 940 C C . LYS A 1 119 ? 14.350 -2.952 -23.444 1.00 86.81 119 LYS A C 1
ATOM 942 O O . LYS A 1 119 ? 15.224 -3.541 -22.813 1.00 86.81 119 LYS A O 1
ATOM 947 N N . VAL A 1 120 ? 14.617 -1.986 -24.325 1.00 88.69 120 VAL A N 1
ATOM 948 C CA . VAL A 1 120 ? 15.982 -1.511 -24.603 1.00 88.69 120 VAL A CA 1
ATOM 949 C C . VAL A 1 120 ? 16.524 -0.728 -23.410 1.00 88.69 120 VAL A C 1
ATOM 951 O O . VAL A 1 120 ? 17.608 -1.032 -22.927 1.00 88.69 120 VAL A O 1
ATOM 954 N N . LEU A 1 121 ? 15.761 0.239 -22.902 1.00 89.81 121 LEU A N 1
ATOM 955 C CA . LEU A 1 121 ? 16.182 1.122 -21.814 1.00 89.81 121 LEU A CA 1
ATOM 956 C C . LEU A 1 121 ? 16.100 0.457 -20.436 1.00 89.81 121 LEU A C 1
ATOM 958 O O . LEU A 1 121 ? 16.723 0.941 -19.497 1.00 89.81 121 LEU A O 1
ATOM 962 N N . GLY A 1 122 ? 15.365 -0.647 -20.289 1.00 90.06 122 GLY A N 1
ATOM 963 C CA . GLY A 1 122 ? 15.212 -1.324 -19.001 1.00 90.06 122 GLY A CA 1
ATOM 964 C C . GLY A 1 122 ? 14.440 -0.488 -17.978 1.00 90.06 122 GLY A C 1
ATOM 965 O O . GLY A 1 122 ? 14.753 -0.538 -16.795 1.00 90.06 122 GLY A O 1
ATOM 966 N N . ILE A 1 123 ? 13.459 0.294 -18.439 1.00 92.25 123 ILE A N 1
ATOM 967 C CA . ILE A 1 123 ? 12.613 1.158 -17.592 1.00 92.25 123 ILE A CA 1
ATOM 968 C C . ILE A 1 123 ? 11.402 0.428 -17.003 1.00 92.25 123 ILE A C 1
ATOM 970 O O . ILE A 1 123 ? 10.680 1.021 -16.211 1.00 92.25 123 ILE A O 1
ATOM 974 N N . SER A 1 124 ? 11.176 -0.833 -17.373 1.00 91.56 124 SER A N 1
ATOM 975 C CA . SER A 1 124 ? 10.068 -1.648 -16.868 1.00 91.56 124 SER A CA 1
ATOM 976 C C . SER A 1 124 ? 10.580 -2.760 -15.951 1.00 91.56 124 SER A C 1
ATOM 978 O O . SER A 1 124 ? 11.609 -3.384 -16.218 1.00 91.56 124 SER A O 1
ATOM 980 N N . GLU A 1 125 ? 9.836 -3.042 -14.885 1.00 91.69 125 GLU A N 1
ATOM 981 C CA . GLU A 1 125 ? 10.162 -4.066 -13.888 1.00 91.69 125 GLU A CA 1
ATOM 982 C C . GLU A 1 125 ? 9.156 -5.214 -13.934 1.00 91.69 125 GLU A C 1
ATOM 984 O O . GLU A 1 125 ? 8.025 -5.071 -14.400 1.00 91.69 125 GLU A O 1
ATOM 989 N N . THR A 1 126 ? 9.568 -6.389 -13.462 1.00 92.44 126 THR A N 1
ATOM 990 C CA . THR A 1 126 ? 8.666 -7.529 -13.273 1.00 92.44 126 THR A CA 1
ATOM 991 C C . THR A 1 126 ? 8.684 -7.935 -11.811 1.00 92.44 126 THR A C 1
ATOM 993 O O . THR A 1 126 ? 9.745 -8.193 -11.249 1.00 92.44 126 THR A O 1
ATOM 996 N N . VAL A 1 127 ? 7.504 -8.022 -11.204 1.00 92.19 127 VAL A N 1
ATOM 997 C CA . VAL A 1 127 ? 7.321 -8.412 -9.807 1.00 92.19 127 VAL A CA 1
ATOM 998 C C . VAL A 1 127 ? 6.610 -9.756 -9.744 1.00 92.19 127 VAL A C 1
ATOM 1000 O O . VAL A 1 127 ? 5.648 -10.002 -10.472 1.00 92.19 127 VAL A O 1
ATOM 1003 N N . SER A 1 128 ? 7.094 -10.633 -8.864 1.00 92.00 128 SER A N 1
ATOM 1004 C CA . SER A 1 128 ? 6.488 -11.932 -8.578 1.00 92.00 128 SER A CA 1
ATOM 1005 C C . SER A 1 128 ? 5.878 -11.953 -7.178 1.00 92.00 128 SER A C 1
ATOM 1007 O O . SER A 1 128 ? 6.504 -11.501 -6.222 1.00 92.00 128 SER A O 1
ATOM 1009 N N . THR A 1 129 ? 4.689 -12.536 -7.035 1.00 90.75 129 THR A N 1
ATOM 1010 C CA . THR A 1 129 ? 3.983 -12.702 -5.752 1.00 90.75 129 THR A CA 1
ATOM 1011 C C . THR A 1 129 ? 4.002 -14.152 -5.254 1.00 90.75 129 THR A C 1
ATOM 1013 O O . THR A 1 129 ? 3.116 -14.561 -4.512 1.00 90.75 129 THR A O 1
ATOM 1016 N N . THR A 1 130 ? 4.969 -14.970 -5.682 1.00 89.31 130 THR A N 1
ATOM 1017 C CA . THR A 1 130 ? 5.031 -16.408 -5.339 1.00 89.31 130 THR A CA 1
ATOM 1018 C C . THR A 1 130 ? 5.542 -16.704 -3.925 1.00 89.31 130 THR A C 1
ATOM 1020 O O . THR A 1 130 ? 5.342 -17.815 -3.418 1.00 89.31 130 THR A O 1
ATOM 1023 N N . ASN A 1 131 ? 6.226 -15.738 -3.303 1.00 89.38 131 ASN A N 1
ATOM 1024 C CA . ASN A 1 131 ? 6.974 -15.910 -2.058 1.00 89.38 131 ASN A CA 1
ATOM 1025 C C . ASN A 1 131 ? 6.436 -15.011 -0.929 1.00 89.38 131 ASN A C 1
ATOM 1027 O O . ASN A 1 131 ? 7.171 -14.220 -0.344 1.00 89.38 131 ASN A O 1
ATOM 1031 N N . VAL A 1 132 ? 5.135 -15.101 -0.639 1.00 92.06 132 VAL A N 1
ATOM 1032 C CA . VAL A 1 132 ? 4.507 -14.337 0.451 1.00 92.06 132 VAL A CA 1
ATOM 1033 C C . VAL A 1 132 ? 4.596 -15.141 1.749 1.00 92.06 132 VAL A C 1
ATOM 1035 O O . VAL A 1 132 ? 3.763 -16.006 2.011 1.00 92.06 132 VAL A O 1
ATOM 1038 N N . HIS A 1 133 ? 5.622 -14.878 2.557 1.00 93.31 133 HIS A N 1
ATOM 1039 C CA . HIS A 1 133 ? 5.787 -15.463 3.891 1.00 93.31 133 HIS A CA 1
ATOM 1040 C C . HIS A 1 133 ? 5.524 -14.405 4.953 1.00 93.31 133 HIS A C 1
ATOM 1042 O O . HIS A 1 133 ? 6.128 -13.335 4.932 1.00 93.31 133 HIS A O 1
ATOM 1048 N N . MET A 1 134 ? 4.613 -14.698 5.875 1.00 94.06 134 MET A N 1
ATOM 1049 C CA . MET A 1 134 ? 4.222 -13.777 6.939 1.00 94.06 134 MET A CA 1
ATOM 1050 C C . MET A 1 134 ? 3.975 -14.548 8.233 1.00 94.06 134 MET A C 1
ATOM 1052 O O . MET A 1 134 ? 3.664 -15.741 8.207 1.00 94.06 134 MET A O 1
ATOM 1056 N N . PHE A 1 135 ? 4.103 -13.862 9.366 1.00 94.75 135 PHE A N 1
ATOM 1057 C CA . PHE A 1 135 ? 3.615 -14.381 10.638 1.00 94.75 135 PHE A CA 1
ATOM 1058 C C . PHE A 1 135 ? 2.093 -14.263 10.688 1.00 94.75 135 PHE A C 1
ATOM 1060 O O . PHE A 1 135 ? 1.530 -13.224 10.340 1.00 94.75 135 PHE A O 1
ATOM 1067 N N . ASP A 1 136 ? 1.429 -15.336 11.100 1.00 91.06 136 ASP A N 1
ATOM 1068 C CA . ASP A 1 136 ? -0.007 -15.324 11.342 1.00 91.06 136 ASP A CA 1
ATOM 1069 C C . ASP A 1 136 ? -0.351 -14.744 12.730 1.00 91.06 136 ASP A C 1
ATOM 1071 O O . ASP A 1 136 ? 0.518 -14.333 13.502 1.00 91.06 136 ASP A O 1
ATOM 1075 N N . ALA A 1 137 ? -1.642 -14.717 13.072 1.00 89.69 137 ALA A N 1
ATOM 1076 C CA . ALA A 1 137 ? -2.114 -14.210 14.364 1.00 89.69 137 ALA A CA 1
ATOM 1077 C C . ALA A 1 137 ? -1.637 -15.045 15.569 1.00 89.69 137 ALA A C 1
ATOM 1079 O O . ALA A 1 137 ? -1.760 -14.600 16.708 1.00 89.69 137 ALA A O 1
ATOM 1080 N N . LYS A 1 138 ? -1.101 -16.248 15.330 1.00 90.94 138 LYS A N 1
ATOM 1081 C CA . LYS A 1 138 ? -0.503 -17.132 16.338 1.00 90.94 138 LYS A CA 1
ATOM 1082 C C . LYS A 1 138 ? 1.024 -17.026 16.354 1.00 90.94 138 LYS A C 1
ATOM 1084 O O . LYS A 1 138 ? 1.677 -17.864 16.971 1.00 90.94 138 LYS A O 1
ATOM 1089 N N . MET A 1 139 ? 1.596 -16.019 15.686 1.00 92.25 139 MET A N 1
ATOM 1090 C CA . MET A 1 139 ? 3.042 -15.814 15.553 1.00 92.25 139 MET A CA 1
ATOM 1091 C C . MET A 1 139 ? 3.764 -16.996 14.887 1.00 92.25 139 MET A C 1
ATOM 1093 O O . MET A 1 139 ? 4.964 -17.187 15.071 1.00 92.25 139 MET A O 1
ATOM 1097 N N . CYS A 1 140 ? 3.049 -17.785 14.084 1.00 94.44 140 CYS A N 1
ATOM 1098 C CA . CYS A 1 140 ? 3.620 -18.878 13.311 1.00 94.44 140 CYS A CA 1
ATOM 1099 C C . CYS A 1 140 ? 3.926 -18.408 11.888 1.00 94.44 140 CYS A C 1
ATOM 1101 O O . CYS A 1 140 ? 3.135 -17.701 11.262 1.00 94.44 140 CYS A O 1
ATOM 1103 N N . MET A 1 141 ? 5.090 -18.797 11.364 1.00 95.38 141 MET A N 1
ATOM 1104 C CA . MET A 1 141 ? 5.465 -18.472 9.991 1.00 95.38 141 MET A CA 1
ATOM 1105 C C . MET A 1 141 ? 4.613 -19.289 9.017 1.00 95.38 141 MET A C 1
ATOM 1107 O O . MET A 1 141 ? 4.611 -20.519 9.059 1.00 95.38 141 MET A O 1
ATOM 1111 N N . ARG A 1 142 ? 3.917 -18.606 8.107 1.00 93.81 142 ARG A N 1
ATOM 1112 C CA . ARG A 1 142 ? 3.044 -19.220 7.107 1.00 93.81 142 ARG A CA 1
ATOM 1113 C C . ARG A 1 142 ? 3.347 -18.674 5.718 1.00 93.81 142 ARG A C 1
ATOM 1115 O O . ARG A 1 142 ? 3.551 -17.475 5.537 1.00 93.81 142 ARG A O 1
ATOM 1122 N N . ARG A 1 143 ? 3.327 -19.563 4.724 1.00 94.50 143 ARG A N 1
ATOM 1123 C CA . ARG A 1 143 ? 3.336 -19.190 3.307 1.00 94.50 143 ARG A CA 1
ATOM 1124 C C . ARG A 1 143 ? 1.907 -18.981 2.809 1.00 94.50 143 ARG A C 1
ATOM 1126 O O . ARG A 1 143 ? 1.063 -19.864 2.968 1.00 94.50 143 ARG A O 1
ATOM 1133 N N . PHE A 1 144 ? 1.661 -17.849 2.166 1.00 93.88 144 PHE A N 1
ATOM 1134 C CA . PHE A 1 144 ? 0.417 -17.524 1.480 1.00 93.88 144 PHE A CA 1
ATOM 1135 C C . PHE A 1 144 ? 0.614 -17.674 -0.030 1.00 93.88 144 PHE A C 1
ATOM 1137 O O . PHE A 1 144 ? 1.597 -17.192 -0.591 1.00 93.88 144 PHE A O 1
ATOM 1144 N N . ALA A 1 145 ? -0.306 -18.383 -0.687 1.00 90.94 145 ALA A N 1
ATOM 1145 C CA . ALA A 1 145 ? -0.212 -18.653 -2.122 1.00 90.94 145 ALA A CA 1
ATOM 1146 C C . ALA A 1 145 ? -0.517 -17.409 -2.969 1.00 90.94 145 ALA A C 1
ATOM 1148 O O . ALA A 1 145 ? 0.067 -17.226 -4.035 1.00 90.94 145 ALA A O 1
ATOM 1149 N N . THR A 1 146 ? -1.423 -16.553 -2.495 1.00 90.94 146 THR A N 1
ATOM 1150 C CA . THR A 1 146 ? -1.807 -15.318 -3.177 1.00 90.94 146 THR A CA 1
ATOM 1151 C C . THR A 1 146 ? -1.990 -14.169 -2.178 1.00 90.94 146 THR A C 1
ATOM 1153 O O . THR A 1 146 ? -2.235 -14.423 -0.992 1.00 90.94 146 THR A O 1
ATOM 1156 N N . PRO A 1 147 ? -1.893 -12.902 -2.622 1.00 90.44 147 PRO A N 1
ATOM 1157 C CA . PRO A 1 147 ? -2.216 -11.744 -1.787 1.00 90.44 147 PRO A CA 1
ATOM 1158 C C . PRO A 1 147 ? -3.653 -11.769 -1.238 1.00 90.44 147 PRO A C 1
ATOM 1160 O O . PRO A 1 147 ? -3.894 -11.362 -0.105 1.00 90.44 147 PRO A O 1
ATOM 1163 N N . GLU A 1 148 ? -4.611 -12.304 -1.994 1.00 91.75 148 GLU A N 1
ATOM 1164 C CA . GLU A 1 148 ? -6.011 -12.431 -1.575 1.00 91.75 148 GLU A CA 1
ATOM 1165 C C . GLU A 1 148 ? -6.160 -13.369 -0.370 1.00 91.75 148 GLU A C 1
ATOM 1167 O O . GLU A 1 148 ? -6.949 -13.089 0.530 1.00 91.75 148 GLU A O 1
ATOM 1172 N N . ALA A 1 149 ? -5.347 -14.429 -0.285 1.00 92.44 149 ALA A N 1
ATOM 1173 C CA . ALA A 1 149 ? -5.336 -15.321 0.875 1.00 92.44 149 ALA A CA 1
ATOM 1174 C C . ALA A 1 149 ? -4.864 -14.608 2.158 1.00 92.44 149 ALA A C 1
ATOM 1176 O O . ALA A 1 149 ? -5.335 -14.922 3.255 1.00 92.44 149 ALA A O 1
ATOM 1177 N N . VAL A 1 150 ? -3.955 -13.629 2.036 1.00 94.31 150 VAL A N 1
ATOM 1178 C CA . VAL A 1 150 ? -3.560 -12.761 3.160 1.00 94.31 150 VAL A CA 1
ATOM 1179 C C . VAL A 1 150 ? -4.742 -11.896 3.589 1.00 94.31 150 VAL A C 1
ATOM 1181 O O . VAL A 1 150 ? -5.038 -11.806 4.781 1.00 94.31 150 VAL A O 1
ATOM 1184 N N . MET A 1 151 ? -5.447 -11.300 2.623 1.00 94.88 151 MET A N 1
ATOM 1185 C CA . MET A 1 151 ? -6.611 -10.449 2.884 1.00 94.88 151 MET A CA 1
ATOM 1186 C C . MET A 1 151 ? -7.746 -11.215 3.566 1.00 94.88 151 MET A C 1
ATOM 1188 O O . MET A 1 151 ? -8.326 -10.713 4.527 1.00 94.88 151 MET A O 1
ATOM 1192 N N . GLU A 1 152 ? -8.030 -12.443 3.131 1.00 94.00 152 GLU A N 1
ATOM 1193 C CA . GLU A 1 152 ? -9.045 -13.293 3.754 1.00 94.00 152 GLU A CA 1
ATOM 1194 C C . GLU A 1 152 ? -8.689 -13.621 5.212 1.00 94.00 152 GLU A C 1
ATOM 1196 O O . GLU A 1 152 ? -9.527 -13.500 6.110 1.00 94.00 152 GLU A O 1
ATOM 1201 N N . HIS A 1 153 ? -7.429 -13.983 5.469 1.00 93.56 153 HIS A N 1
ATOM 1202 C CA . HIS A 1 153 ? -6.944 -14.248 6.822 1.00 93.56 153 HIS A CA 1
ATOM 1203 C C . HIS A 1 153 ? -7.036 -13.001 7.714 1.00 93.56 153 HIS A C 1
ATOM 1205 O O . HIS A 1 153 ? -7.502 -13.073 8.853 1.00 93.56 153 HIS A O 1
ATOM 1211 N N . PHE A 1 154 ? -6.628 -11.843 7.191 1.00 95.00 154 PHE A N 1
ATOM 1212 C CA . PHE A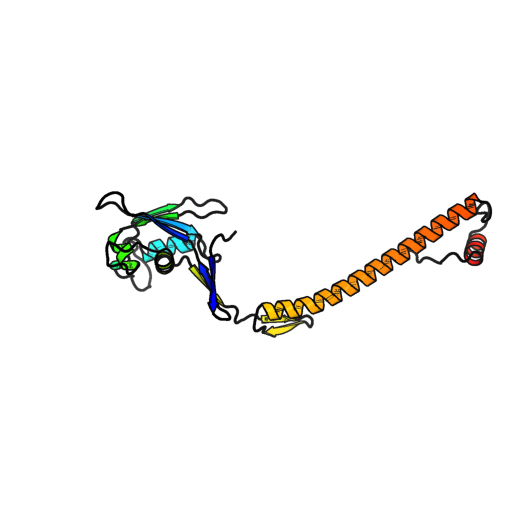 1 154 ? -6.720 -10.564 7.890 1.00 95.00 154 PHE A CA 1
ATOM 1213 C C . PHE A 1 154 ? -8.170 -10.197 8.227 1.00 95.00 154 PHE A C 1
ATOM 1215 O O . PHE A 1 154 ? -8.452 -9.791 9.356 1.00 95.00 154 PHE A O 1
ATOM 1222 N N . PHE A 1 155 ? -9.092 -10.362 7.275 1.00 96.31 155 PHE A N 1
ATOM 1223 C CA . PHE A 1 155 ? -10.483 -9.948 7.432 1.00 96.31 155 PHE A CA 1
ATOM 1224 C C . PHE A 1 155 ? -11.161 -10.636 8.621 1.00 96.31 155 PHE A C 1
ATOM 1226 O O . PHE A 1 155 ? -11.803 -9.966 9.429 1.00 96.31 155 PHE A O 1
ATOM 1233 N N . ARG A 1 156 ? -10.951 -11.948 8.791 1.00 93.94 156 ARG A N 1
ATOM 1234 C CA . ARG A 1 156 ? -11.532 -12.724 9.902 1.00 93.94 156 ARG A CA 1
ATOM 1235 C C . ARG A 1 156 ? -11.116 -12.168 11.267 1.00 93.94 156 ARG A C 1
ATOM 1237 O O . ARG A 1 156 ? -11.967 -11.825 12.083 1.00 93.94 156 ARG A O 1
ATOM 1244 N N . HIS A 1 157 ? -9.816 -11.971 11.479 1.00 94.19 157 HIS A N 1
ATOM 1245 C CA . HIS A 1 157 ? -9.310 -11.405 12.733 1.00 94.19 157 HIS A CA 1
ATOM 1246 C C . HIS A 1 157 ? -9.720 -9.949 12.936 1.00 94.19 157 HIS A C 1
ATOM 1248 O O .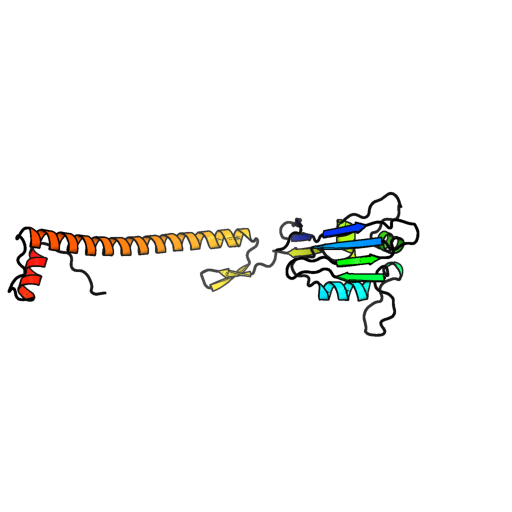 HIS A 1 157 ? -9.950 -9.506 14.067 1.00 94.19 157 HIS A O 1
ATOM 1254 N N . ARG A 1 158 ? -9.818 -9.179 11.847 1.00 96.62 158 ARG A N 1
ATOM 1255 C CA . ARG A 1 158 ? -10.243 -7.786 11.929 1.00 96.62 158 ARG A CA 1
ATOM 1256 C C . ARG A 1 158 ? -11.701 -7.666 12.367 1.00 96.62 158 ARG A C 1
ATOM 1258 O O . ARG A 1 158 ? -11.997 -6.781 13.169 1.00 96.62 158 ARG A O 1
ATOM 1265 N N . MET A 1 159 ? -12.574 -8.557 11.903 1.00 97.31 159 MET A N 1
ATOM 1266 C CA . MET A 1 159 ? -13.973 -8.615 12.332 1.00 97.31 159 MET A CA 1
ATOM 1267 C C . MET A 1 159 ? -14.100 -8.931 13.826 1.00 97.31 159 MET A C 1
ATOM 1269 O O . MET A 1 159 ? -14.720 -8.159 14.552 1.00 97.31 159 MET A O 1
ATOM 1273 N N . GLU A 1 160 ? -13.403 -9.956 14.323 1.00 96.62 160 GLU A N 1
ATOM 1274 C CA . GLU A 1 160 ? -13.378 -10.277 15.762 1.00 96.62 160 GLU A CA 1
ATOM 1275 C C . GLU A 1 160 ? -12.876 -9.097 16.614 1.00 96.62 160 GLU A C 1
ATOM 1277 O O . GLU A 1 160 ? -13.381 -8.810 17.703 1.00 96.62 160 GLU A O 1
ATOM 1282 N N . ALA A 1 161 ? -11.866 -8.371 16.123 1.00 96.94 161 ALA A N 1
ATOM 1283 C CA . ALA A 1 161 ? -11.373 -7.172 16.788 1.00 96.94 161 ALA A CA 1
ATOM 1284 C C . ALA A 1 161 ? -12.421 -6.046 16.816 1.00 96.94 161 ALA A C 1
ATOM 1286 O O . ALA A 1 161 ? -12.507 -5.328 17.816 1.00 96.94 161 ALA A O 1
ATOM 1287 N N . TYR A 1 162 ? -13.228 -5.894 15.762 1.00 98.31 162 TYR A N 1
ATOM 1288 C CA . TYR A 1 162 ? -14.331 -4.936 15.754 1.00 98.31 162 TYR A CA 1
ATOM 1289 C C . TYR A 1 162 ? -15.430 -5.296 16.744 1.00 98.31 162 TYR A C 1
ATOM 1291 O O . TYR A 1 162 ? -15.898 -4.397 17.444 1.00 98.31 162 TYR A O 1
ATOM 1299 N N . ASP A 1 163 ? -15.772 -6.574 16.881 1.00 98.25 163 ASP A N 1
ATOM 1300 C CA . ASP A 1 163 ? -16.761 -7.017 17.864 1.00 98.25 163 ASP A CA 1
ATOM 1301 C C . ASP A 1 163 ? -16.289 -6.747 19.293 1.00 98.25 163 ASP A C 1
ATOM 1303 O O . ASP A 1 163 ? -17.015 -6.139 20.083 1.00 98.25 163 ASP A O 1
ATOM 1307 N N . ARG A 1 164 ? -15.028 -7.078 19.608 1.00 98.12 164 ARG A N 1
ATOM 1308 C CA . ARG A 1 164 ? -14.425 -6.749 20.912 1.00 98.12 164 ARG A CA 1
ATOM 1309 C C . ARG A 1 164 ? -14.424 -5.248 21.180 1.00 98.12 164 ARG A C 1
ATOM 1311 O O . ARG A 1 164 ? -14.784 -4.815 22.274 1.00 98.12 164 ARG A O 1
ATOM 1318 N N . ARG A 1 165 ? -14.059 -4.440 20.179 1.00 98.44 165 ARG A N 1
ATOM 1319 C CA . ARG A 1 165 ? -14.066 -2.977 20.300 1.00 98.44 165 ARG A CA 1
ATOM 1320 C C . ARG A 1 165 ? -15.476 -2.445 20.548 1.00 98.44 165 ARG A C 1
ATOM 1322 O O . ARG A 1 165 ? -15.652 -1.606 21.427 1.00 98.44 165 ARG A O 1
ATOM 1329 N N . LYS A 1 166 ? -16.473 -2.940 19.812 1.00 98.44 166 LYS A N 1
ATOM 1330 C CA . LYS A 1 166 ? -17.877 -2.552 19.983 1.00 98.44 166 LYS A CA 1
ATOM 1331 C C . LYS A 1 166 ? -18.378 -2.923 21.375 1.00 98.44 166 LYS A C 1
ATOM 1333 O O . LYS A 1 166 ? -18.962 -2.077 22.042 1.00 98.44 166 LYS A O 1
ATOM 1338 N N . ALA A 1 167 ? -18.122 -4.147 21.833 1.00 98.44 167 ALA A N 1
ATOM 1339 C CA . ALA A 1 167 ? -18.514 -4.595 23.166 1.00 98.44 167 ALA A CA 1
ATOM 1340 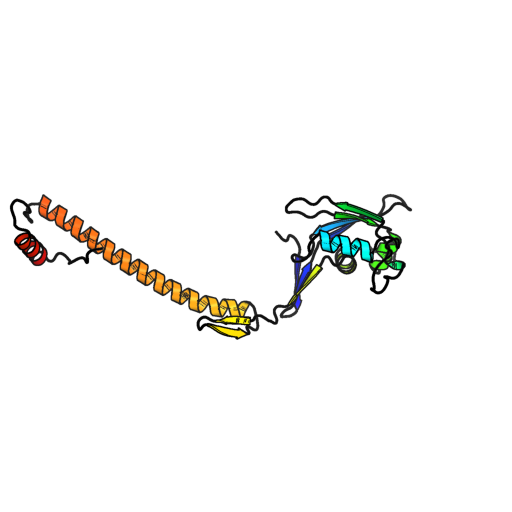C C . ALA A 1 167 ? -17.910 -3.705 24.263 1.00 98.44 167 ALA A C 1
ATOM 1342 O O . ALA A 1 167 ? -18.624 -3.267 25.163 1.00 98.44 167 ALA A O 1
ATOM 1343 N N . HIS A 1 168 ? -16.625 -3.364 24.139 1.00 98.25 168 HIS A N 1
ATOM 1344 C CA . HIS A 1 168 ? -15.955 -2.452 25.061 1.00 98.25 168 HIS A CA 1
ATOM 1345 C C . HIS A 1 168 ? -16.583 -1.051 25.059 1.00 98.25 168 HIS A C 1
ATOM 1347 O O . HIS A 1 168 ? -16.915 -0.527 26.119 1.00 98.25 168 HIS A O 1
ATOM 1353 N N . GLN A 1 169 ? -16.814 -0.465 23.881 1.00 98.25 169 GLN A N 1
ATOM 1354 C CA . GLN A 1 169 ? -17.439 0.856 23.759 1.00 98.25 169 GLN A CA 1
ATOM 1355 C C . GLN A 1 169 ? -18.866 0.873 24.321 1.00 98.25 169 GLN A C 1
ATOM 1357 O O . GLN A 1 169 ? -19.243 1.813 25.014 1.00 98.25 169 GLN A O 1
ATOM 1362 N N . VAL A 1 170 ? -19.655 -0.175 24.069 1.00 98.25 170 VAL A N 1
ATOM 1363 C CA . VAL A 1 170 ? -21.006 -0.311 24.629 1.00 98.25 170 VAL A CA 1
ATOM 1364 C C . VAL A 1 170 ? -20.954 -0.423 26.151 1.00 98.25 170 VAL A C 1
ATOM 1366 O O . VAL A 1 170 ? -21.740 0.239 26.823 1.00 98.25 170 VAL A O 1
ATOM 1369 N N . ALA A 1 171 ? -20.031 -1.209 26.709 1.00 96.62 171 ALA A N 1
ATOM 1370 C CA . ALA A 1 171 ? -19.855 -1.311 28.156 1.00 96.62 171 ALA A CA 1
ATOM 1371 C C . ALA A 1 171 ? -19.484 0.048 28.775 1.00 96.62 171 ALA A C 1
ATOM 1373 O O . ALA A 1 171 ? -20.119 0.479 29.733 1.00 96.62 171 ALA A O 1
ATOM 1374 N N . GLN A 1 172 ? -18.539 0.772 28.170 1.00 96.00 172 GLN A N 1
ATOM 1375 C CA . GLN A 1 172 ? -18.165 2.119 28.609 1.00 96.00 172 GLN A CA 1
ATOM 1376 C C . GLN A 1 172 ? -19.340 3.102 28.559 1.00 96.00 172 GLN A C 1
ATOM 1378 O O . GLN A 1 172 ? -19.554 3.862 29.503 1.00 96.00 172 GLN A O 1
ATOM 1383 N N . MET A 1 173 ? -20.124 3.088 27.477 1.00 96.50 173 MET A N 1
ATOM 1384 C CA . MET A 1 173 ? -21.301 3.950 27.357 1.00 96.50 173 MET A CA 1
ATOM 1385 C C . MET A 1 173 ? -22.378 3.590 28.382 1.00 96.50 173 MET A C 1
ATOM 1387 O O . MET A 1 173 ? -22.975 4.496 28.953 1.00 96.50 173 MET A O 1
ATOM 1391 N N . ARG A 1 174 ? -22.604 2.301 28.661 1.00 95.62 174 ARG A N 1
ATOM 1392 C CA . ARG A 1 174 ? -23.555 1.854 29.693 1.00 95.62 174 ARG A CA 1
ATOM 1393 C C . ARG A 1 174 ? -23.164 2.360 31.076 1.00 95.62 174 ARG A C 1
ATOM 1395 O O . ARG A 1 174 ? -24.008 2.941 31.752 1.00 95.62 174 ARG A O 1
ATOM 1402 N N . GLU A 1 175 ? -21.895 2.224 31.456 1.00 93.31 175 GLU A N 1
ATOM 1403 C CA . GLU A 1 175 ? -21.391 2.771 32.723 1.00 93.31 175 GLU A CA 1
ATOM 1404 C C . GLU A 1 175 ? -21.543 4.295 32.779 1.00 93.31 175 GLU A C 1
ATOM 1406 O O . GLU A 1 175 ? -21.942 4.856 33.800 1.00 93.31 175 GLU A O 1
ATOM 1411 N N . ARG A 1 176 ? -21.301 4.986 31.658 1.00 93.81 176 ARG A N 1
ATOM 1412 C CA . ARG A 1 176 ? -21.458 6.441 31.598 1.00 93.81 176 ARG A CA 1
ATOM 1413 C C . ARG A 1 176 ? -22.914 6.883 31.720 1.00 93.81 176 ARG A C 1
ATOM 1415 O O . ARG A 1 176 ? -23.186 7.849 32.428 1.00 93.81 176 ARG A O 1
ATOM 1422 N N . VAL A 1 177 ? -23.833 6.192 31.048 1.00 95.44 177 VAL A N 1
ATOM 1423 C CA . VAL A 1 177 ? -25.276 6.441 31.161 1.00 95.44 177 VAL A CA 1
ATOM 1424 C C . VAL A 1 177 ? -25.716 6.218 32.601 1.00 95.44 177 VAL A C 1
ATOM 1426 O O . VAL A 1 177 ? -26.331 7.106 33.172 1.00 95.44 177 VAL A O 1
ATOM 1429 N N . LYS A 1 178 ? -25.310 5.108 33.221 1.00 93.94 178 LYS A N 1
ATOM 1430 C CA . LYS A 1 178 ? -25.598 4.793 34.624 1.00 93.94 178 LYS A CA 1
ATOM 1431 C C . LYS A 1 178 ? -25.128 5.897 35.584 1.00 93.94 178 LYS A C 1
ATOM 1433 O O . LYS A 1 178 ? -25.905 6.373 36.409 1.00 93.94 178 LYS A O 1
ATOM 1438 N N . GLU A 1 179 ? -23.894 6.386 35.418 1.00 93.38 179 GLU A N 1
ATOM 1439 C CA . GLU A 1 179 ? -23.345 7.510 36.196 1.00 93.38 179 GLU A CA 1
ATOM 1440 C C . GLU A 1 179 ? -24.198 8.782 36.046 1.00 93.38 179 GLU A C 1
ATOM 1442 O O . GLU A 1 179 ? -24.523 9.446 37.032 1.00 93.38 179 GLU A O 1
ATOM 1447 N N . LEU A 1 180 ? -24.547 9.138 34.807 1.00 94.81 180 LEU A N 1
ATOM 1448 C CA . LEU A 1 180 ? -25.295 10.358 34.501 1.00 94.81 180 LEU A CA 1
ATOM 1449 C C . LEU A 1 180 ? -26.756 10.266 34.953 1.00 94.81 180 LEU A C 1
ATOM 1451 O O . LEU A 1 180 ? -27.269 11.236 35.506 1.00 94.81 180 LEU A O 1
ATOM 1455 N N . SER A 1 181 ? -27.396 9.109 34.788 1.00 95.44 181 SER A N 1
ATOM 1456 C CA . SER A 1 181 ? -28.754 8.841 35.262 1.00 95.44 181 SER A CA 1
ATOM 1457 C C . SER A 1 181 ? -28.842 8.946 36.783 1.00 95.44 181 SER A C 1
ATOM 1459 O O . SER A 1 181 ? -29.739 9.620 37.285 1.00 95.44 181 SER A O 1
ATOM 1461 N N . ASN A 1 182 ? -27.876 8.384 37.519 1.00 94.12 182 ASN A N 1
ATOM 1462 C CA . ASN A 1 182 ? -27.816 8.537 38.975 1.00 94.12 182 ASN A CA 1
ATOM 1463 C C . ASN A 1 182 ? -27.622 9.992 39.396 1.00 94.12 182 ASN A C 1
ATOM 1465 O O . ASN A 1 182 ? -28.296 10.458 40.310 1.00 94.12 182 ASN A O 1
ATOM 1469 N N . ARG A 1 183 ? -26.732 10.735 38.725 1.00 93.56 183 ARG A N 1
ATOM 1470 C CA . ARG A 1 183 ? -26.522 12.161 39.021 1.00 93.56 183 ARG A CA 1
ATOM 1471 C C . ARG A 1 183 ? -27.777 12.989 38.773 1.00 93.56 183 ARG A C 1
ATOM 1473 O O . ARG A 1 183 ? -28.139 13.783 39.633 1.00 93.56 183 ARG A O 1
ATOM 1480 N N . ALA A 1 184 ? -28.437 12.785 37.635 1.00 96.00 184 ALA A N 1
ATOM 1481 C CA . ALA A 1 184 ? -29.668 13.488 37.296 1.00 96.00 184 ALA A CA 1
ATOM 1482 C C . ALA A 1 184 ? -30.770 13.187 38.320 1.00 96.00 184 ALA A C 1
ATOM 1484 O O . ALA A 1 184 ? -31.327 14.113 38.901 1.00 96.00 184 ALA A O 1
ATOM 1485 N N . ARG A 1 185 ? -31.003 11.900 38.620 1.00 95.69 185 ARG A N 1
ATOM 1486 C CA . ARG A 1 185 ? -31.998 11.465 39.609 1.00 95.69 185 ARG A CA 1
ATOM 1487 C C . ARG A 1 185 ? -31.718 12.038 40.998 1.00 95.69 185 ARG A C 1
ATOM 1489 O O . ARG A 1 185 ? -32.635 12.530 41.641 1.00 95.69 185 ARG A O 1
ATOM 1496 N N . TYR A 1 186 ? -30.460 12.023 41.441 1.00 94.25 186 TYR A N 1
ATOM 1497 C CA . TYR A 1 186 ? -30.061 12.619 42.716 1.00 94.25 186 TYR A CA 1
ATOM 1498 C C . TYR A 1 186 ? -30.379 14.117 42.754 1.00 94.25 186 TYR A C 1
ATOM 1500 O O . TYR A 1 186 ? -31.006 14.585 43.699 1.00 94.25 186 TYR A O 1
ATOM 1508 N N . SER A 1 187 ? -29.996 14.869 41.717 1.00 94.25 187 SER A N 1
ATOM 1509 C CA . SER A 1 187 ? -30.287 16.303 41.632 1.00 94.25 187 SER A CA 1
ATOM 1510 C C . SER A 1 187 ? -31.787 16.602 41.650 1.00 94.25 187 SER A C 1
ATOM 1512 O O . SER A 1 187 ? -32.189 17.525 42.353 1.00 94.25 187 SER A O 1
ATOM 1514 N N . THR A 1 188 ? -32.603 15.821 40.936 1.00 95.31 188 THR A N 1
ATOM 1515 C CA . THR A 1 188 ? -34.067 15.967 40.928 1.00 95.31 188 THR A CA 1
ATOM 1516 C C . THR A 1 188 ? -34.666 15.704 42.309 1.00 95.31 188 THR A C 1
ATOM 1518 O O . THR A 1 188 ? -35.324 16.580 42.851 1.00 95.31 188 THR A O 1
ATOM 1521 N N . MET A 1 189 ? -34.344 14.577 42.954 1.00 94.31 189 MET A N 1
ATOM 1522 C CA . MET A 1 189 ? -34.897 14.246 44.280 1.00 94.31 189 MET A CA 1
ATOM 1523 C C . MET A 1 189 ? -34.478 15.243 45.371 1.00 94.31 189 MET A C 1
ATOM 1525 O O . MET A 1 189 ? -35.228 15.492 46.312 1.00 94.31 189 MET A O 1
ATOM 1529 N N . VAL A 1 190 ? -33.281 15.829 45.263 1.00 93.25 190 VAL A N 1
ATOM 1530 C CA . VAL A 1 190 ? -32.843 16.900 46.172 1.00 93.25 190 VAL A CA 1
ATOM 1531 C C . VAL A 1 190 ? -33.602 18.200 45.903 1.00 93.25 190 VAL A C 1
ATOM 1533 O O . VAL A 1 190 ? -33.956 18.897 46.851 1.00 93.25 190 VAL A O 1
ATOM 1536 N N . HIS A 1 191 ? -33.849 18.533 44.634 1.00 93.00 191 HIS A N 1
ATOM 1537 C CA . HIS A 1 191 ? -34.620 19.716 44.251 1.00 93.00 191 HIS A CA 1
ATOM 1538 C C . HIS A 1 191 ? -36.077 19.626 44.720 1.00 93.00 191 HIS A C 1
ATOM 1540 O O . HIS A 1 191 ? -36.588 20.585 45.295 1.00 93.00 191 HIS A O 1
ATOM 1546 N N . ASP A 1 192 ? -36.692 18.457 44.553 1.00 93.69 192 ASP A N 1
ATOM 1547 C CA . ASP A 1 192 ? -38.086 18.188 44.921 1.00 93.69 192 ASP A CA 1
ATOM 1548 C C . ASP A 1 192 ? -38.268 17.970 46.438 1.00 93.69 192 ASP A C 1
ATOM 1550 O O . ASP A 1 192 ? -39.385 17.856 46.937 1.00 93.69 192 ASP A O 1
ATOM 1554 N N . GLY A 1 193 ? -37.168 17.935 47.202 1.00 90.12 193 GLY A N 1
ATOM 1555 C CA . GLY A 1 193 ? -37.171 17.787 48.659 1.00 90.12 193 GLY A CA 1
ATOM 1556 C C . GLY A 1 193 ? -37.352 16.351 49.164 1.00 90.12 193 GLY A C 1
ATOM 1557 O O . GLY A 1 193 ? -37.336 16.132 50.375 1.00 90.12 193 GLY A O 1
ATOM 1558 N N . GLU A 1 194 ? -37.465 15.370 48.266 1.00 89.81 194 GLU A N 1
ATOM 1559 C CA . GLU A 1 194 ? -37.568 13.940 48.590 1.00 89.81 194 GLU A CA 1
ATOM 1560 C C . GLU A 1 194 ? -36.287 13.392 49.241 1.00 89.81 194 GLU A C 1
ATOM 1562 O O . GLU A 1 194 ? -36.339 12.497 50.087 1.00 89.81 194 GLU A O 1
ATOM 1567 N N . LEU A 1 195 ? -35.126 13.954 48.883 1.00 88.94 195 LEU A N 1
ATOM 1568 C CA . LEU A 1 195 ? -33.824 13.584 49.434 1.00 88.94 195 LEU A CA 1
ATOM 1569 C C . LEU A 1 195 ? -33.149 14.781 50.120 1.00 88.94 195 LEU A C 1
ATOM 1571 O O . LEU A 1 195 ? -32.623 15.685 49.474 1.00 88.94 195 LEU A O 1
ATOM 1575 N N . SER A 1 196 ? -33.094 14.767 51.454 1.00 86.38 196 SER A N 1
ATOM 1576 C CA . SER A 1 196 ? -32.416 15.815 52.230 1.00 86.38 196 SER A CA 1
ATOM 1577 C C . SER A 1 196 ? -30.936 15.505 52.461 1.00 86.38 196 SER A C 1
ATOM 1579 O O . SER A 1 196 ? -30.586 14.483 53.051 1.00 86.38 196 SER A O 1
ATOM 1581 N N . VAL A 1 197 ? -30.064 16.429 52.047 1.00 82.56 197 VAL A N 1
ATOM 1582 C CA . VAL A 1 197 ? -28.594 16.320 52.156 1.00 82.56 197 VAL A CA 1
ATOM 1583 C C . VAL A 1 197 ? -28.042 17.161 53.320 1.00 82.56 197 VAL A C 1
ATOM 1585 O O . VAL A 1 197 ? -26.905 16.980 53.769 1.00 82.56 197 VAL A O 1
ATOM 1588 N N . VAL A 1 198 ? -28.830 18.103 53.837 1.00 82.94 198 VAL A N 1
ATOM 1589 C CA . VAL A 1 198 ? -28.382 19.112 54.806 1.00 82.94 198 VAL A CA 1
ATOM 1590 C C . VAL A 1 198 ? -28.197 18.487 56.192 1.00 82.94 198 VAL A C 1
ATOM 1592 O O . VAL A 1 198 ? -29.071 17.786 56.687 1.00 82.94 198 VAL A O 1
ATOM 1595 N N . LYS A 1 199 ? -27.050 18.755 56.834 1.00 82.81 199 LYS A N 1
ATOM 1596 C CA . LYS A 1 199 ? -26.713 18.332 58.213 1.00 82.81 199 LYS A CA 1
ATOM 1597 C C . LYS A 1 199 ? -26.782 16.811 58.499 1.00 82.81 199 LYS A C 1
ATOM 1599 O O . LYS A 1 199 ? -26.768 16.426 59.664 1.00 82.81 199 LYS A O 1
ATOM 1604 N N . LYS A 1 200 ? -26.784 15.943 57.477 1.00 87.25 200 LYS A N 1
ATOM 1605 C CA . LYS A 1 200 ? -26.685 14.475 57.639 1.00 87.25 200 LYS A CA 1
ATOM 1606 C C . LYS A 1 200 ? -25.240 13.975 57.675 1.00 87.25 200 LYS A C 1
ATOM 1608 O O . LYS A 1 200 ? -24.400 14.483 56.925 1.00 87.25 200 LYS A O 1
ATOM 1613 N N . ARG A 1 201 ? -24.963 12.951 58.495 1.00 90.94 201 ARG A N 1
ATOM 1614 C CA . ARG A 1 201 ? -23.662 12.259 58.518 1.00 90.94 201 ARG A CA 1
ATOM 1615 C C . ARG A 1 201 ? -23.481 11.442 57.235 1.00 90.94 201 ARG A C 1
ATOM 1617 O O . ARG A 1 201 ? -24.449 11.082 56.573 1.00 90.94 201 ARG A O 1
ATOM 1624 N N . VAL A 1 202 ? -22.232 11.132 56.883 1.00 88.19 202 VAL A N 1
ATOM 1625 C CA . VAL A 1 202 ? -21.909 10.375 55.657 1.00 88.19 202 VAL A CA 1
ATOM 1626 C C . VAL A 1 202 ? -22.569 8.991 55.652 1.00 88.19 202 VAL A C 1
ATOM 1628 O O . VAL A 1 202 ? -23.100 8.592 54.622 1.00 88.19 202 VAL A O 1
ATOM 1631 N N . ALA A 1 203 ? -22.594 8.298 56.795 1.00 90.44 203 ALA A N 1
ATOM 1632 C CA . ALA A 1 203 ? -23.239 6.990 56.922 1.00 90.44 203 ALA A CA 1
ATOM 1633 C C . ALA A 1 203 ? -24.746 7.050 56.608 1.00 90.44 203 ALA A C 1
ATOM 1635 O O . ALA A 1 203 ? -25.234 6.244 55.822 1.00 90.44 203 ALA A O 1
ATOM 1636 N N . ASP A 1 204 ? -25.449 8.056 57.139 1.00 89.62 204 ASP A N 1
ATOM 1637 C CA . ASP A 1 204 ? -26.887 8.242 56.907 1.00 89.62 204 ASP A CA 1
ATOM 1638 C C . ASP A 1 204 ? -27.178 8.536 55.428 1.00 89.62 204 ASP A C 1
ATOM 1640 O O . ASP A 1 204 ? -28.124 8.007 54.859 1.00 89.62 204 ASP A O 1
ATOM 1644 N N . ARG A 1 205 ? -26.313 9.319 54.765 1.00 88.75 205 ARG A N 1
ATOM 1645 C CA . ARG A 1 205 ? -26.434 9.592 53.322 1.00 88.75 205 ARG A CA 1
ATOM 1646 C C . ARG A 1 205 ? -26.259 8.334 52.477 1.00 88.75 205 ARG A C 1
ATOM 1648 O O . ARG A 1 205 ? -26.941 8.184 51.472 1.00 88.75 205 ARG A O 1
ATOM 1655 N N . ILE A 1 206 ? -25.333 7.452 52.853 1.00 89.62 206 ILE A N 1
ATOM 1656 C CA . ILE A 1 206 ? -25.135 6.178 52.152 1.00 89.62 206 ILE A CA 1
ATOM 1657 C C . ILE A 1 206 ? -26.380 5.300 52.324 1.00 89.62 206 ILE A C 1
ATOM 1659 O O . ILE A 1 206 ? -26.872 4.776 51.330 1.00 89.62 206 ILE A O 1
ATOM 1663 N N . ALA A 1 207 ? -26.925 5.211 53.543 1.00 90.81 207 ALA A N 1
ATOM 1664 C CA . ALA A 1 207 ? -28.146 4.457 53.820 1.00 90.81 207 ALA A CA 1
ATOM 1665 C C . ALA A 1 207 ? -29.357 4.995 53.037 1.00 90.81 207 ALA A C 1
ATOM 1667 O O . ALA A 1 207 ? -30.109 4.207 52.468 1.00 90.81 207 ALA A O 1
ATOM 1668 N N . ASP A 1 208 ? -29.512 6.320 52.935 1.00 90.50 208 ASP A N 1
ATOM 1669 C CA . ASP A 1 208 ? -30.564 6.936 52.118 1.00 90.50 208 ASP A CA 1
ATOM 1670 C C . ASP A 1 208 ? -30.407 6.565 50.634 1.00 90.50 208 ASP A C 1
ATOM 1672 O O . ASP A 1 208 ? -31.360 6.127 49.992 1.00 90.50 208 ASP A O 1
ATOM 1676 N N . LEU A 1 209 ? -29.198 6.701 50.074 1.00 91.62 209 LEU A N 1
ATOM 1677 C CA . LEU A 1 209 ? -28.931 6.358 48.672 1.00 91.62 209 LEU A CA 1
ATOM 1678 C C . LEU A 1 209 ? -29.192 4.871 48.384 1.00 91.62 209 LEU A C 1
ATOM 1680 O O . LEU A 1 209 ? -29.711 4.534 47.320 1.00 91.62 209 LEU A O 1
ATOM 1684 N N . GLU A 1 210 ? -28.870 3.987 49.327 1.00 91.69 210 GLU A N 1
ATOM 1685 C CA . GLU A 1 210 ? -29.184 2.560 49.234 1.00 91.69 210 GLU A CA 1
ATOM 1686 C C . GLU A 1 210 ? -30.693 2.297 49.318 1.00 91.69 210 GLU A C 1
ATOM 1688 O O . GLU A 1 210 ? -31.216 1.536 48.503 1.00 91.69 210 GLU A O 1
ATOM 1693 N N . ALA A 1 211 ? -31.411 2.966 50.227 1.00 92.31 211 ALA A N 1
ATOM 1694 C CA . ALA A 1 211 ? -32.862 2.839 50.376 1.00 92.31 211 ALA A CA 1
ATOM 1695 C C . ALA A 1 211 ? -33.622 3.305 49.123 1.00 92.31 211 ALA A C 1
ATOM 1697 O O . ALA A 1 211 ? -34.607 2.686 48.724 1.00 92.31 211 ALA A O 1
ATOM 1698 N N . PHE A 1 212 ? -33.132 4.352 48.455 1.00 91.12 212 PHE A N 1
ATOM 1699 C CA . PHE A 1 212 ? -33.672 4.813 47.175 1.00 91.12 212 PHE A CA 1
ATOM 1700 C C . PHE A 1 212 ? -33.162 4.005 45.967 1.00 91.12 212 PHE A C 1
ATOM 1702 O O . PHE A 1 212 ? -33.559 4.282 44.832 1.00 91.12 212 PHE A O 1
ATOM 1709 N N . GLY A 1 213 ? -32.310 2.997 46.165 1.00 92.50 213 GLY A N 1
ATOM 1710 C CA . GLY A 1 213 ? -31.834 2.122 45.094 1.00 92.50 213 GLY A CA 1
ATOM 1711 C C . GLY A 1 213 ? -30.955 2.838 44.068 1.00 92.50 213 GLY A C 1
ATOM 1712 O O . GLY A 1 213 ? -31.081 2.584 42.870 1.00 92.50 213 GLY A O 1
ATOM 1713 N N . PHE A 1 214 ? -30.107 3.775 44.503 1.00 93.06 214 PHE A N 1
ATOM 1714 C CA . PHE A 1 214 ? -29.066 4.331 43.640 1.00 93.06 214 PHE A CA 1
ATOM 1715 C C . PHE A 1 214 ? -28.003 3.274 43.356 1.00 93.06 214 PHE A C 1
ATOM 1717 O O . PHE A 1 214 ? -27.540 2.576 44.262 1.00 93.06 214 PHE A O 1
ATOM 1724 N N . ASP A 1 215 ? -27.567 3.176 42.100 1.00 91.44 215 ASP A N 1
ATOM 1725 C CA . ASP A 1 215 ? -26.514 2.221 41.790 1.00 91.44 215 ASP A CA 1
ATOM 1726 C C . ASP A 1 215 ? -25.169 2.619 42.408 1.00 91.44 215 ASP A C 1
ATOM 1728 O O . ASP A 1 215 ? -24.703 3.757 42.281 1.00 91.44 215 ASP A O 1
ATOM 1732 N N . LYS A 1 216 ? -24.479 1.631 42.986 1.00 88.81 216 LYS A N 1
ATOM 1733 C CA . LYS A 1 216 ? -23.093 1.784 43.430 1.00 88.81 216 LYS A CA 1
ATOM 1734 C C . LYS A 1 216 ? -22.169 1.850 42.218 1.00 88.81 216 LYS A C 1
ATOM 1736 O O . LYS A 1 216 ? -22.101 0.914 41.421 1.00 88.81 216 LYS A O 1
ATOM 1741 N N . MET A 1 217 ? -21.454 2.962 42.102 1.00 85.06 217 MET A N 1
ATOM 1742 C CA . MET A 1 217 ? -20.451 3.182 41.064 1.00 85.06 217 MET A CA 1
ATOM 1743 C C . MET A 1 217 ? -19.065 2.887 41.637 1.00 85.06 217 MET A C 1
ATOM 1745 O O . MET A 1 217 ? -18.767 3.283 42.764 1.00 85.06 217 MET A O 1
ATOM 1749 N N . LEU A 1 218 ? -18.213 2.205 40.869 1.00 75.50 218 LEU A N 1
ATOM 1750 C CA . LEU A 1 218 ? -16.815 2.013 41.254 1.00 75.50 218 LEU A CA 1
ATOM 1751 C C . LEU A 1 218 ? -16.058 3.350 41.147 1.00 75.50 218 LEU A C 1
ATOM 1753 O O . LEU A 1 218 ? -16.291 4.100 40.192 1.00 75.50 218 LEU A O 1
ATOM 1757 N N . PRO A 1 219 ? -15.167 3.670 42.104 1.00 69.38 219 PRO A N 1
ATOM 1758 C CA . PRO A 1 219 ? -14.284 4.822 41.972 1.00 69.38 219 PRO A CA 1
ATOM 1759 C C . PRO A 1 219 ? -13.383 4.646 40.740 1.00 69.38 219 PRO A C 1
ATOM 1761 O O . PRO A 1 219 ? -12.937 3.535 40.451 1.00 69.38 219 PRO A O 1
ATOM 1764 N N . LYS A 1 220 ? -13.188 5.741 39.995 1.00 59.31 220 LYS A N 1
ATOM 1765 C CA . LYS A 1 220 ? -12.305 5.794 38.819 1.00 59.31 220 LYS A CA 1
ATOM 1766 C C . LYS A 1 220 ? -10.840 5.762 39.217 1.00 59.31 220 LYS A C 1
ATOM 1768 O O . LYS A 1 220 ? -10.520 6.365 40.265 1.00 59.31 220 LYS A O 1
#

Organism: Hemiselmis andersenii (NCBI:txid464988)

pLDDT: mean 86.72, std 11.49, range [43.84, 98.44]

InterPro domains:
  IPR002205 DNA topoisomerase, type IIA, domain A [PF00521] (107-196)
  IPR013757 DNA topoisomerase, type IIA, alpha-helical domain superfamily [G3DSA:1.10.268.10] (146-220)
  IPR013760 DNA topoisomerase, type IIA-like domain superfamily [SSF56719] (2-216)
  IPR050634 DNA Topoisomerase II [PTHR10169] (1-216)